Protein AF-A0A8H4V092-F1 (afdb_monomer_lite)

Sequence (328 aa):
MWTAALIWFWVSLMALCISPFLFNPHQFSWNDFFIDYRDYLRWLSRGNSRSHNSSWIAFCRLSRTRITGYKRKVLGVPSEKLSGDVPRARITNIFFSEILGPLVLVAVTLVPYLYINARTGVTQNNPQATNALIRIGIVALAPIGVNAGVAGAMFGMACCMGPLFSMCCKKFGSVLAAIAHGIAVIMLLAIFEVMFFLENWSFPRCVLGMISMAAIQRFVYKLIIALALTREFKHDQSNIAWWTGKWYNMGWHSLSQPGREFLCKITELGYFAGDFVLGHLLLFAMLPSLCVPYIDRFHSVILFWLRPSRQIRPPIYSLKQSKLRRRR

Structure (mmCIF, N/CA/C/O backbone):
data_AF-A0A8H4V092-F1
#
_entry.id   AF-A0A8H4V092-F1
#
loop_
_atom_site.group_PDB
_atom_site.id
_atom_site.type_symbol
_atom_site.label_atom_id
_atom_site.label_alt_id
_atom_site.label_comp_id
_atom_site.label_asym_id
_atom_site.label_entity_id
_atom_site.label_seq_id
_atom_site.pdbx_PDB_ins_code
_atom_site.Cartn_x
_atom_site.Cartn_y
_atom_site.Cartn_z
_atom_site.occupancy
_atom_site.B_iso_or_equiv
_atom_site.auth_seq_id
_atom_site.auth_comp_id
_atom_site.auth_asym_id
_atom_site.auth_atom_id
_atom_site.pdbx_PDB_model_num
ATOM 1 N N . MET A 1 1 ? -18.100 -18.868 22.384 1.00 49.84 1 MET A N 1
ATOM 2 C CA . MET A 1 1 ? -18.912 -18.185 21.355 1.00 49.84 1 MET A CA 1
ATOM 3 C C . MET A 1 1 ? -18.499 -18.679 19.968 1.00 49.84 1 MET A C 1
ATOM 5 O O . MET A 1 1 ? -17.672 -18.049 19.329 1.00 49.84 1 MET A O 1
ATOM 9 N N . TRP A 1 2 ? -19.045 -19.808 19.514 1.00 53.25 2 TRP A N 1
ATOM 10 C CA . TRP A 1 2 ? -18.945 -20.260 18.120 1.00 53.25 2 TRP A CA 1
ATOM 11 C C . TRP A 1 2 ? -20.365 -20.562 17.656 1.00 53.25 2 TRP A C 1
ATOM 13 O O . TRP A 1 2 ? -20.895 -21.636 17.915 1.00 53.25 2 TRP A O 1
ATOM 23 N N . THR A 1 3 ? -21.032 -19.570 17.074 1.00 78.88 3 THR A N 1
ATOM 24 C CA . THR A 1 3 ? -22.318 -19.792 16.408 1.00 78.88 3 THR A CA 1
ATOM 25 C C . THR A 1 3 ? -22.049 -20.331 15.005 1.00 78.88 3 THR A C 1
ATOM 27 O O . THR A 1 3 ? -21.032 -19.994 14.396 1.00 78.88 3 THR A O 1
ATOM 30 N N . ALA A 1 4 ? -22.954 -21.150 14.464 1.00 80.88 4 ALA A N 1
ATOM 31 C CA . ALA A 1 4 ? -22.795 -21.725 13.123 1.00 80.88 4 ALA A CA 1
ATOM 32 C C . ALA A 1 4 ? -22.545 -20.653 12.040 1.00 80.88 4 ALA A C 1
ATOM 34 O O . ALA A 1 4 ? -21.759 -20.864 11.119 1.00 80.88 4 ALA A O 1
ATOM 35 N N . ALA A 1 5 ? -23.143 -19.466 12.198 1.00 78.38 5 ALA A N 1
ATOM 36 C CA . ALA A 1 5 ? -22.924 -18.322 11.316 1.00 78.38 5 ALA A CA 1
ATOM 37 C C . ALA A 1 5 ? -21.469 -17.810 11.331 1.00 78.38 5 ALA A C 1
ATOM 39 O O . ALA A 1 5 ? -20.918 -17.492 10.279 1.00 78.38 5 ALA A O 1
ATOM 40 N N . LEU A 1 6 ? -20.820 -17.767 12.501 1.00 75.00 6 LEU A N 1
ATOM 41 C CA . LEU A 1 6 ? -19.418 -17.352 12.608 1.00 75.00 6 LEU A CA 1
ATOM 42 C C . LEU A 1 6 ? -18.478 -18.378 11.969 1.00 75.00 6 LEU A C 1
ATOM 44 O O . LEU A 1 6 ? -17.499 -17.991 11.339 1.00 75.00 6 LEU A O 1
ATOM 48 N N . ILE A 1 7 ? -18.790 -19.674 12.071 1.00 80.75 7 ILE A N 1
ATOM 49 C CA . ILE A 1 7 ? -18.013 -20.731 11.405 1.00 80.75 7 ILE A CA 1
ATOM 50 C C . ILE A 1 7 ? -18.063 -20.540 9.883 1.00 80.75 7 ILE A C 1
ATOM 52 O O . ILE A 1 7 ? -17.018 -20.500 9.235 1.00 80.75 7 ILE A O 1
ATOM 56 N N . TRP A 1 8 ? -19.259 -20.338 9.319 1.00 80.44 8 TRP A N 1
ATOM 57 C CA . TRP A 1 8 ? -19.427 -20.086 7.883 1.00 80.44 8 TRP A CA 1
ATOM 58 C C . TRP A 1 8 ? -18.721 -18.819 7.397 1.00 80.44 8 TRP A C 1
ATOM 60 O O . TRP A 1 8 ? -18.152 -18.816 6.302 1.00 80.44 8 TRP A O 1
ATOM 70 N N . PHE A 1 9 ? -18.710 -17.762 8.213 1.00 80.25 9 PHE A N 1
ATOM 71 C CA . PHE A 1 9 ? -17.948 -16.548 7.927 1.00 80.25 9 PHE A CA 1
ATOM 72 C C . PHE A 1 9 ? -16.449 -16.843 7.777 1.00 80.25 9 PHE A C 1
ATOM 74 O O . PHE A 1 9 ? -15.850 -16.464 6.771 1.00 80.25 9 PHE A O 1
ATOM 81 N N . TRP A 1 10 ? -15.854 -17.575 8.724 1.00 82.31 10 TRP A N 1
ATOM 82 C CA . TRP A 1 10 ? -14.429 -17.917 8.679 1.00 82.31 10 TRP A CA 1
ATOM 83 C C . TRP A 1 10 ? -14.073 -18.839 7.514 1.00 82.31 10 TRP A C 1
ATOM 85 O O . TRP A 1 10 ? -13.060 -18.612 6.855 1.00 82.31 10 TRP A O 1
ATOM 95 N N . VAL A 1 11 ? -14.916 -19.833 7.214 1.00 84.88 11 VAL A N 1
ATOM 96 C CA . VAL A 1 11 ? -14.724 -20.718 6.052 1.00 84.88 11 VAL A CA 1
ATOM 97 C C . VAL A 1 11 ? -14.735 -19.914 4.752 1.00 84.88 11 VAL A C 1
ATOM 99 O O . VAL A 1 11 ? -13.834 -20.061 3.929 1.00 84.88 11 VAL A O 1
ATOM 102 N N . SER A 1 12 ? -15.712 -19.020 4.586 1.00 84.56 12 SER A N 1
ATOM 103 C CA . SER A 1 12 ? -15.837 -18.192 3.379 1.00 84.56 12 SER A CA 1
ATOM 104 C C . SER A 1 12 ? -14.663 -17.223 3.231 1.00 84.56 12 SER A C 1
ATOM 106 O O . SER A 1 12 ? -14.100 -17.084 2.146 1.00 84.56 12 SER A O 1
ATOM 108 N N . LEU A 1 13 ? -14.250 -16.584 4.330 1.00 85.25 13 LEU A N 1
ATOM 109 C CA . LEU A 1 13 ? -13.104 -15.677 4.350 1.00 85.25 13 LEU A CA 1
ATOM 110 C C . LEU A 1 13 ? -11.808 -16.407 3.982 1.00 85.25 13 LEU A C 1
ATOM 112 O O . LEU A 1 13 ? -11.061 -15.942 3.123 1.00 85.25 13 LEU A O 1
ATOM 116 N N . MET A 1 14 ? -11.574 -17.582 4.569 1.00 83.81 14 MET A N 1
ATOM 117 C CA . MET A 1 14 ? -10.394 -18.389 4.272 1.00 83.81 14 MET A CA 1
ATOM 118 C C . MET A 1 14 ? -10.387 -18.871 2.816 1.00 83.81 14 MET A C 1
ATOM 120 O O . MET A 1 14 ? -9.351 -18.812 2.154 1.00 83.81 14 MET A O 1
ATOM 124 N N . ALA A 1 15 ? -11.544 -19.271 2.278 1.00 85.88 15 ALA A N 1
ATOM 125 C CA . ALA A 1 15 ? -11.676 -19.663 0.877 1.00 85.88 15 ALA A CA 1
ATOM 126 C C . ALA A 1 15 ? -11.307 -18.516 -0.078 1.00 85.88 15 ALA A C 1
ATOM 128 O O . ALA A 1 15 ? -10.559 -18.726 -1.034 1.00 85.88 15 ALA A O 1
ATOM 129 N N . LEU A 1 16 ? -11.760 -17.289 0.205 1.00 85.62 16 LEU A N 1
ATOM 130 C CA . LEU A 1 16 ? -11.407 -16.113 -0.593 1.00 85.62 16 LEU A CA 1
ATOM 131 C C . LEU A 1 16 ? -9.906 -15.806 -0.526 1.00 85.62 16 LEU A C 1
ATOM 133 O O . LEU A 1 16 ? -9.304 -15.544 -1.567 1.00 85.62 16 LEU A O 1
ATOM 137 N N . CYS A 1 17 ? -9.291 -15.899 0.657 1.00 84.88 17 CYS A N 1
ATOM 138 C CA . CYS A 1 17 ? -7.855 -15.668 0.839 1.00 84.88 17 CYS A CA 1
ATOM 139 C C . CYS A 1 17 ? -6.980 -16.723 0.147 1.00 84.88 17 CYS A C 1
ATOM 141 O O . CYS A 1 17 ? -5.935 -16.373 -0.397 1.00 84.88 17 CYS A O 1
ATOM 143 N N . ILE A 1 18 ? -7.394 -17.993 0.150 1.00 84.69 18 ILE A N 1
ATOM 144 C CA . ILE A 1 18 ? -6.628 -19.107 -0.432 1.00 84.69 18 ILE A CA 1
ATOM 145 C C . ILE A 1 18 ? -6.868 -19.235 -1.943 1.00 84.69 18 ILE A C 1
ATOM 147 O O . ILE A 1 18 ? -5.991 -19.715 -2.656 1.00 84.69 18 ILE A O 1
ATOM 151 N N . SER A 1 19 ? -8.012 -18.785 -2.467 1.00 86.06 19 SER A N 1
ATOM 152 C CA . SER A 1 19 ? -8.375 -18.988 -3.879 1.00 86.06 19 SER A CA 1
ATOM 153 C C . SER A 1 19 ? -7.302 -18.569 -4.903 1.00 86.06 19 SER A C 1
ATOM 155 O O . SER A 1 19 ? -7.025 -19.378 -5.790 1.00 86.06 19 SER A O 1
ATOM 157 N N . PRO A 1 20 ? -6.604 -17.415 -4.794 1.00 81.69 20 PRO A N 1
ATOM 158 C CA . PRO A 1 20 ? -5.591 -17.033 -5.785 1.00 81.69 20 PRO A CA 1
ATOM 159 C C . PRO A 1 20 ? -4.389 -17.989 -5.803 1.00 81.69 20 PRO A C 1
ATOM 161 O O . PRO A 1 20 ? -3.700 -18.112 -6.811 1.00 81.69 20 PRO A O 1
ATOM 164 N N . PHE A 1 21 ? -4.156 -18.671 -4.683 1.00 83.25 21 PHE A N 1
ATOM 165 C CA . PHE A 1 21 ? -3.049 -19.587 -4.441 1.00 83.25 21 PHE A CA 1
ATOM 166 C C . PHE A 1 21 ? -3.410 -21.027 -4.804 1.00 83.25 21 PHE A C 1
ATOM 168 O O . PHE A 1 21 ? -2.598 -21.739 -5.386 1.00 83.25 21 PHE A O 1
ATOM 175 N N . LEU A 1 22 ? -4.654 -21.434 -4.539 1.00 84.50 22 LEU A N 1
ATOM 176 C CA . LEU A 1 22 ? -5.172 -22.752 -4.899 1.00 84.50 22 LEU A CA 1
ATOM 177 C C . LEU A 1 22 ? -5.164 -22.990 -6.409 1.00 84.50 22 LEU A C 1
ATOM 179 O O . LEU A 1 22 ? -4.998 -24.120 -6.844 1.00 84.50 22 LEU A O 1
ATOM 183 N N . PHE A 1 23 ? -5.313 -21.952 -7.227 1.00 83.69 23 PHE A N 1
ATOM 184 C CA . PHE A 1 23 ? -5.266 -22.111 -8.681 1.00 83.69 23 PHE A CA 1
ATOM 185 C C . PHE A 1 23 ? -3.856 -21.967 -9.277 1.00 83.69 23 PHE A C 1
ATOM 187 O O . PHE A 1 23 ? -3.692 -22.143 -10.483 1.00 83.69 23 PHE A O 1
ATOM 194 N N . ASN A 1 24 ? -2.830 -21.698 -8.459 1.00 83.19 24 ASN A N 1
ATOM 195 C CA . ASN A 1 24 ? -1.436 -21.723 -8.898 1.00 83.19 24 ASN A CA 1
ATOM 196 C C . ASN A 1 24 ? -0.847 -23.135 -8.689 1.00 83.19 24 ASN A C 1
ATOM 198 O O . ASN A 1 24 ? -0.591 -23.505 -7.544 1.00 83.19 24 ASN A O 1
ATOM 202 N N . PRO A 1 25 ? -0.563 -23.910 -9.754 1.00 74.81 25 PRO A N 1
ATOM 203 C CA . PRO A 1 25 ? -0.116 -25.305 -9.650 1.00 74.81 25 PRO A CA 1
ATOM 204 C C . PRO A 1 25 ? 1.205 -25.505 -8.896 1.00 74.81 25 PRO A C 1
ATOM 206 O O . PRO A 1 25 ? 1.503 -26.618 -8.475 1.00 74.81 25 PRO A O 1
ATOM 209 N N . HIS A 1 26 ? 2.008 -24.454 -8.733 1.00 74.31 26 HIS A N 1
ATOM 210 C CA . HIS A 1 26 ? 3.305 -24.525 -8.060 1.00 74.31 26 HIS A CA 1
ATOM 211 C C . HIS A 1 26 ? 3.240 -24.142 -6.576 1.00 74.31 26 HIS A C 1
ATOM 213 O O . HIS A 1 26 ? 4.188 -24.381 -5.833 1.00 74.31 26 HIS A O 1
ATOM 219 N N . GLN A 1 27 ? 2.116 -23.591 -6.117 1.00 82.56 27 GLN A N 1
ATOM 220 C CA . GLN A 1 27 ? 2.031 -22.918 -4.823 1.00 82.56 27 GLN A CA 1
ATOM 221 C C . GLN A 1 27 ? 2.165 -23.852 -3.612 1.00 82.56 27 GLN A C 1
ATOM 223 O O . GLN A 1 27 ? 2.626 -23.419 -2.561 1.00 82.56 27 GLN A O 1
ATOM 228 N N . PHE A 1 28 ? 1.785 -25.126 -3.751 1.00 85.06 28 PHE A N 1
ATOM 229 C CA . PHE A 1 28 ? 1.883 -26.139 -2.690 1.00 85.06 28 PHE A CA 1
ATOM 230 C C . PHE A 1 28 ? 3.060 -27.111 -2.889 1.00 85.06 28 PHE A C 1
ATOM 232 O O . PHE A 1 28 ? 3.156 -28.127 -2.204 1.00 85.06 28 PHE A O 1
ATOM 239 N N . SER A 1 29 ? 3.983 -26.806 -3.808 1.00 86.88 29 SER A N 1
ATOM 240 C CA . SER A 1 29 ? 5.275 -27.493 -3.927 1.00 86.88 29 SER A CA 1
ATOM 241 C C . SER A 1 29 ? 6.283 -26.829 -2.991 1.00 86.88 29 SER A C 1
ATOM 243 O O . SER A 1 29 ? 6.490 -25.621 -3.070 1.00 86.88 29 SER A O 1
ATOM 245 N N . TRP A 1 30 ? 6.937 -27.601 -2.113 1.00 85.81 30 TRP A N 1
ATOM 246 C CA . TRP A 1 30 ? 7.845 -27.058 -1.087 1.00 85.81 30 TRP A CA 1
ATOM 247 C C . TRP A 1 30 ? 8.913 -26.127 -1.672 1.00 85.81 30 TRP A C 1
ATOM 249 O O . TRP A 1 30 ? 9.071 -24.988 -1.241 1.00 85.81 30 TRP A O 1
ATOM 259 N N . ASN A 1 31 ? 9.639 -26.596 -2.688 1.00 86.44 31 ASN A N 1
ATOM 260 C CA . ASN A 1 31 ? 10.722 -25.820 -3.287 1.00 86.44 31 ASN A CA 1
ATOM 261 C C . ASN A 1 31 ? 10.200 -24.617 -4.077 1.00 86.44 31 ASN A C 1
ATOM 263 O O . ASN A 1 31 ? 10.799 -23.543 -4.011 1.00 86.44 31 ASN A O 1
ATOM 267 N N . ASP A 1 32 ? 9.104 -24.790 -4.818 1.00 86.12 32 ASP A N 1
ATOM 268 C CA . ASP A 1 32 ? 8.563 -23.723 -5.658 1.00 86.12 32 ASP A CA 1
ATOM 269 C C . ASP A 1 32 ? 7.918 -22.622 -4.807 1.00 86.12 32 ASP A C 1
ATOM 271 O O . ASP A 1 32 ? 8.141 -21.449 -5.088 1.00 86.12 32 ASP A O 1
ATOM 275 N N . PHE A 1 33 ? 7.277 -22.967 -3.685 1.00 89.75 33 PHE A N 1
ATOM 276 C CA . PHE A 1 33 ? 6.748 -22.006 -2.713 1.00 89.75 33 PHE A CA 1
ATOM 277 C C . PHE A 1 33 ? 7.823 -21.023 -2.219 1.00 89.75 33 PHE A C 1
ATOM 279 O O . PHE A 1 33 ? 7.625 -19.807 -2.245 1.00 89.75 33 PHE A O 1
ATOM 286 N N . PHE A 1 34 ? 8.998 -21.518 -1.806 1.00 90.19 34 PHE A N 1
ATOM 287 C CA . PHE A 1 34 ? 10.087 -20.640 -1.3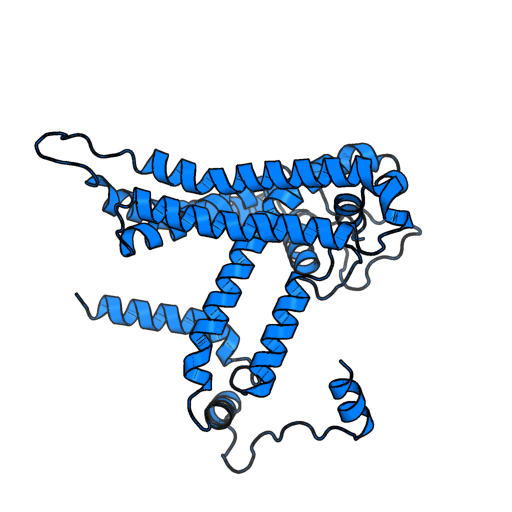53 1.00 90.19 34 PHE A CA 1
ATOM 288 C C . PHE A 1 34 ? 10.732 -19.849 -2.498 1.00 90.19 34 PHE A C 1
ATOM 290 O O . PHE A 1 34 ? 11.216 -18.732 -2.283 1.00 90.19 34 PHE A O 1
ATOM 297 N N . ILE A 1 35 ? 10.744 -20.397 -3.717 1.00 88.81 35 ILE A N 1
ATOM 298 C CA . ILE A 1 35 ? 11.195 -19.666 -4.907 1.00 88.81 35 ILE A CA 1
ATOM 299 C C . ILE A 1 35 ? 10.245 -18.502 -5.200 1.00 88.81 35 ILE A C 1
ATOM 301 O O . ILE A 1 35 ? 10.725 -17.379 -5.381 1.00 88.81 35 ILE A O 1
ATOM 305 N N . ASP A 1 36 ? 8.937 -18.750 -5.174 1.00 89.19 36 ASP A N 1
ATOM 306 C CA . ASP A 1 36 ? 7.892 -17.754 -5.398 1.00 89.19 36 ASP A CA 1
ATOM 307 C C . ASP A 1 36 ? 7.919 -16.678 -4.311 1.00 89.19 36 ASP A C 1
ATOM 309 O O . ASP A 1 36 ? 7.889 -15.487 -4.624 1.00 89.19 36 ASP A O 1
ATOM 313 N N . TYR A 1 37 ? 8.098 -17.055 -3.041 1.00 91.50 37 TYR A N 1
ATOM 314 C CA . TYR A 1 37 ? 8.253 -16.087 -1.954 1.00 91.50 37 TYR A CA 1
ATOM 315 C C . TYR A 1 37 ? 9.495 -15.198 -2.168 1.00 91.50 37 TYR A C 1
ATOM 317 O O . TYR A 1 37 ? 9.427 -13.964 -2.125 1.00 91.50 37 TYR A O 1
ATOM 325 N N . ARG A 1 38 ? 10.648 -15.787 -2.495 1.00 92.00 38 ARG A N 1
ATOM 326 C CA . ARG A 1 38 ? 11.854 -15.009 -2.817 1.00 92.00 38 ARG A CA 1
ATOM 327 C C . ARG A 1 38 ? 11.620 -14.059 -3.996 1.00 92.00 38 ARG A C 1
ATOM 329 O O . ARG A 1 38 ? 12.110 -12.926 -3.984 1.00 92.00 38 ARG A O 1
ATOM 336 N N . ASP A 1 39 ? 10.916 -14.510 -5.028 1.00 91.31 39 ASP A N 1
ATOM 337 C CA . ASP A 1 39 ? 10.640 -13.697 -6.208 1.00 91.31 39 ASP A CA 1
ATOM 338 C C . ASP A 1 39 ? 9.586 -12.608 -5.936 1.00 91.31 39 ASP A C 1
ATOM 340 O O . ASP A 1 39 ? 9.735 -11.505 -6.466 1.00 91.31 39 ASP A O 1
ATOM 344 N N . TYR A 1 40 ? 8.644 -12.825 -5.012 1.00 92.44 40 TYR A N 1
ATOM 345 C CA . TYR A 1 40 ? 7.759 -11.796 -4.454 1.00 92.44 40 TYR A CA 1
ATOM 346 C C . TYR A 1 40 ? 8.547 -10.693 -3.723 1.00 92.44 40 TYR A C 1
ATOM 348 O O . TYR A 1 40 ? 8.387 -9.511 -4.034 1.00 92.44 40 TYR A O 1
ATOM 356 N N . LEU A 1 41 ? 9.490 -11.047 -2.840 1.00 93.62 41 LEU A N 1
ATOM 357 C CA . LEU A 1 41 ? 10.350 -10.061 -2.159 1.00 93.62 41 LEU A CA 1
ATOM 358 C C . LEU A 1 41 ? 11.218 -9.263 -3.148 1.00 93.62 41 LEU A C 1
ATOM 360 O O . LEU A 1 41 ? 11.425 -8.052 -3.008 1.00 93.62 41 LEU A O 1
ATOM 364 N N . ARG A 1 42 ? 11.716 -9.926 -4.196 1.00 92.75 42 ARG A N 1
ATOM 365 C CA . ARG A 1 42 ? 12.436 -9.258 -5.292 1.00 92.75 42 ARG A CA 1
ATOM 366 C C . ARG A 1 42 ? 11.516 -8.351 -6.101 1.00 92.75 42 ARG A C 1
ATOM 368 O O . ARG A 1 42 ? 11.953 -7.292 -6.540 1.00 92.75 42 ARG A O 1
ATOM 375 N N . TRP A 1 43 ? 10.272 -8.751 -6.332 1.00 94.81 43 TRP A N 1
ATOM 376 C CA . TRP A 1 43 ? 9.289 -7.946 -7.048 1.00 94.81 43 TRP A CA 1
ATOM 377 C C . TRP A 1 43 ? 8.940 -6.665 -6.280 1.00 94.81 43 TRP A C 1
ATOM 379 O O . TRP A 1 43 ? 8.928 -5.598 -6.895 1.00 94.81 43 TRP A O 1
ATOM 389 N N . LEU A 1 44 ? 8.786 -6.746 -4.953 1.00 94.12 44 LEU A N 1
ATOM 390 C CA . LEU A 1 44 ? 8.576 -5.590 -4.072 1.00 94.12 44 LEU A CA 1
ATOM 391 C C . LEU A 1 44 ? 9.737 -4.584 -4.099 1.00 94.12 44 LEU A C 1
ATOM 393 O O . LEU A 1 44 ? 9.520 -3.379 -4.077 1.00 94.12 44 LEU A O 1
ATOM 397 N N . SER A 1 45 ? 10.979 -5.069 -4.156 1.00 89.00 45 SER A N 1
ATOM 398 C CA . SER A 1 45 ? 12.184 -4.232 -4.023 1.00 89.00 45 SER A CA 1
ATOM 399 C C . SER A 1 45 ? 12.746 -3.683 -5.345 1.00 89.00 45 SER A C 1
ATOM 401 O O . SER A 1 45 ? 13.590 -2.782 -5.341 1.00 89.00 45 SER A O 1
ATOM 403 N N . ARG A 1 46 ? 12.316 -4.213 -6.496 1.00 90.62 46 ARG A N 1
ATOM 404 C CA . ARG A 1 46 ? 12.782 -3.787 -7.830 1.00 90.62 46 ARG A CA 1
ATOM 405 C C . ARG A 1 46 ? 12.078 -2.516 -8.310 1.00 90.62 46 ARG A C 1
ATOM 407 O O . ARG A 1 46 ? 10.998 -2.173 -7.858 1.00 90.62 46 ARG A O 1
ATOM 414 N N . GLY A 1 47 ? 12.676 -1.848 -9.299 1.00 84.50 47 GLY A N 1
ATOM 415 C CA . GLY A 1 47 ? 12.047 -0.734 -10.020 1.00 84.50 47 GLY A CA 1
ATOM 416 C C . GLY A 1 47 ? 12.348 0.665 -9.469 1.00 84.50 47 GLY A C 1
ATOM 417 O O . GLY A 1 47 ? 12.117 1.640 -10.165 1.00 84.50 47 GLY A O 1
ATOM 418 N N . ASN A 1 48 ? 12.928 0.791 -8.270 1.00 86.00 48 ASN A N 1
ATOM 419 C CA . ASN A 1 48 ? 13.141 2.102 -7.636 1.00 86.00 48 ASN A CA 1
ATOM 420 C C . ASN A 1 48 ? 14.311 2.925 -8.212 1.00 86.00 48 ASN A C 1
ATOM 422 O O . ASN A 1 48 ? 14.271 4.148 -8.213 1.00 86.00 48 ASN A O 1
ATOM 426 N N . SER A 1 49 ? 15.379 2.297 -8.714 1.00 79.56 49 SER A N 1
ATOM 427 C CA . SER A 1 49 ? 16.530 3.032 -9.300 1.00 79.56 49 SER A CA 1
ATOM 428 C C . SER A 1 49 ? 16.800 2.723 -10.761 1.00 79.56 49 SER A C 1
ATOM 430 O O . SER A 1 49 ? 17.617 3.381 -11.400 1.00 79.56 49 SER A O 1
ATOM 432 N N . ARG A 1 50 ? 16.150 1.686 -11.281 1.00 83.69 50 ARG A N 1
ATOM 433 C CA . ARG A 1 50 ? 16.184 1.289 -12.683 1.00 83.69 50 ARG A CA 1
ATOM 434 C C . ARG A 1 50 ? 14.813 0.744 -13.021 1.00 83.69 50 ARG A C 1
ATOM 436 O O . ARG A 1 50 ? 14.304 -0.088 -12.270 1.00 83.69 50 ARG A O 1
ATOM 443 N N . SER A 1 51 ? 14.270 1.172 -14.151 1.00 82.75 51 SER A N 1
ATOM 444 C CA . SER A 1 51 ? 12.979 0.703 -14.639 1.00 82.75 51 SER A CA 1
ATOM 445 C C . SER A 1 51 ? 12.998 -0.814 -14.795 1.00 82.75 51 SER A C 1
ATOM 447 O O . SER A 1 51 ? 13.937 -1.385 -15.357 1.00 82.75 51 SER A O 1
ATOM 449 N N . HIS A 1 52 ? 11.967 -1.476 -14.282 1.00 85.62 52 HIS A N 1
ATOM 450 C CA . HIS A 1 52 ? 11.814 -2.919 -14.397 1.00 85.62 52 HIS A CA 1
ATOM 451 C C . HIS A 1 52 ? 10.333 -3.266 -14.525 1.00 85.62 52 HIS A C 1
ATOM 453 O O . HIS A 1 52 ? 9.560 -3.006 -13.607 1.00 85.62 52 HIS A O 1
ATOM 459 N N . ASN A 1 53 ? 9.940 -3.887 -15.639 1.00 82.19 53 ASN A N 1
ATOM 460 C CA . ASN A 1 53 ? 8.526 -4.149 -15.942 1.00 82.19 53 ASN A CA 1
ATOM 461 C C . ASN A 1 53 ? 7.860 -5.072 -14.910 1.00 82.19 53 ASN A C 1
ATOM 463 O O . ASN A 1 53 ? 6.708 -4.874 -14.549 1.00 82.19 53 ASN A O 1
ATOM 467 N N . SER A 1 54 ? 8.597 -6.067 -14.407 1.00 88.25 54 SER A N 1
ATOM 468 C CA . SER A 1 54 ? 8.127 -6.968 -13.350 1.00 88.25 54 SER A CA 1
ATOM 469 C C . SER A 1 54 ? 8.570 -6.445 -11.983 1.00 88.25 54 SER A C 1
ATOM 471 O O . SER A 1 54 ? 9.483 -7.000 -11.364 1.00 88.25 54 SER A O 1
ATOM 473 N N . SER A 1 55 ? 7.998 -5.322 -11.556 1.00 93.25 55 SER A N 1
ATOM 474 C CA . SER A 1 55 ? 8.214 -4.731 -10.231 1.00 93.25 55 SER A CA 1
ATOM 475 C C . SER A 1 55 ? 6.907 -4.223 -9.630 1.00 93.25 55 SER A C 1
ATOM 477 O O . SER A 1 55 ? 5.978 -3.876 -10.364 1.00 93.25 55 SER A O 1
ATOM 479 N N . TRP A 1 56 ? 6.847 -4.163 -8.300 1.00 94.94 56 TRP A N 1
ATOM 480 C CA . TRP A 1 56 ? 5.690 -3.645 -7.570 1.00 94.94 56 TRP A CA 1
ATOM 481 C C . TRP A 1 56 ? 5.404 -2.186 -7.935 1.00 94.94 56 TRP A C 1
ATOM 483 O O . TRP A 1 56 ? 4.270 -1.835 -8.249 1.00 94.94 56 TRP A O 1
ATOM 493 N N . ILE A 1 57 ? 6.444 -1.358 -8.053 1.00 92.94 57 ILE A N 1
ATOM 494 C CA . ILE A 1 57 ? 6.283 0.042 -8.460 1.00 92.94 57 ILE A CA 1
ATOM 495 C C . ILE A 1 57 ? 5.707 0.178 -9.878 1.00 92.94 57 ILE A C 1
ATOM 497 O O . ILE A 1 57 ? 4.832 1.014 -10.112 1.00 92.94 57 ILE A O 1
ATOM 501 N N . ALA A 1 58 ? 6.113 -0.685 -10.819 1.00 90.88 58 ALA A N 1
ATOM 502 C CA . ALA A 1 58 ? 5.530 -0.712 -12.159 1.00 90.88 58 ALA A CA 1
ATOM 503 C C . ALA A 1 58 ? 4.046 -1.118 -12.124 1.00 90.88 58 ALA A C 1
ATOM 505 O O . ALA A 1 58 ? 3.236 -0.538 -12.848 1.00 90.88 58 ALA A O 1
ATOM 506 N N . PHE A 1 59 ? 3.667 -2.055 -11.248 1.00 92.12 59 PHE A N 1
ATOM 507 C CA . PHE A 1 59 ? 2.268 -2.423 -11.019 1.00 92.12 59 PHE A CA 1
ATOM 508 C C . PHE A 1 59 ? 1.445 -1.268 -10.424 1.00 92.12 59 PHE A C 1
ATOM 510 O O . PHE A 1 59 ? 0.346 -0.983 -10.913 1.00 92.12 59 PHE A O 1
ATOM 517 N N . CYS A 1 60 ? 1.973 -0.548 -9.430 1.00 93.06 60 CYS A N 1
ATOM 518 C CA . CYS A 1 60 ? 1.319 0.634 -8.861 1.00 93.06 60 CYS A CA 1
ATOM 519 C C . CYS A 1 60 ? 1.133 1.733 -9.909 1.00 93.06 60 CYS A C 1
ATOM 521 O O . CYS A 1 60 ? 0.042 2.292 -10.047 1.00 93.06 60 CYS A O 1
ATOM 523 N N . ARG A 1 61 ? 2.173 2.000 -10.703 1.00 90.56 61 ARG A N 1
ATOM 524 C CA . ARG A 1 61 ? 2.127 2.964 -11.805 1.00 90.56 61 ARG A CA 1
ATOM 525 C C . ARG A 1 61 ? 1.106 2.565 -12.868 1.00 90.56 61 ARG A C 1
ATOM 527 O O . ARG A 1 61 ? 0.321 3.411 -13.297 1.00 90.56 61 ARG A O 1
ATOM 534 N N . LEU A 1 62 ? 1.058 1.291 -13.261 1.00 89.06 62 LEU A N 1
ATOM 535 C CA . LEU A 1 62 ? 0.052 0.782 -14.197 1.00 89.06 62 LEU A CA 1
ATOM 536 C C . LEU A 1 62 ? -1.366 0.963 -13.638 1.00 89.06 62 LEU A C 1
ATOM 538 O O . LEU A 1 62 ? -2.249 1.454 -14.340 1.00 89.06 62 LEU A O 1
ATOM 542 N N . SER A 1 63 ? -1.569 0.632 -12.362 1.00 90.31 63 SER A N 1
ATOM 543 C CA . SER A 1 63 ? -2.856 0.790 -11.678 1.00 90.31 63 SER A CA 1
ATOM 544 C C . SER A 1 63 ? -3.308 2.250 -11.633 1.00 90.31 63 SER A C 1
ATOM 546 O O . SER A 1 63 ? -4.463 2.537 -11.938 1.00 90.31 63 SER A O 1
ATOM 548 N N . ARG A 1 64 ? -2.402 3.196 -11.349 1.00 91.50 64 ARG A N 1
ATOM 549 C CA . ARG A 1 64 ? -2.704 4.636 -11.419 1.00 91.50 64 ARG A CA 1
ATOM 550 C C . ARG A 1 64 ? -2.986 5.113 -12.837 1.00 91.50 64 ARG A C 1
ATOM 552 O O . ARG A 1 64 ? -3.899 5.907 -13.042 1.00 91.50 64 ARG A O 1
ATOM 559 N N . THR A 1 65 ? -2.231 4.624 -13.817 1.00 89.25 65 THR A N 1
ATOM 560 C CA . THR A 1 65 ? -2.391 5.019 -15.222 1.00 89.25 65 THR A CA 1
ATOM 561 C C . THR A 1 65 ? -3.777 4.650 -15.752 1.00 89.25 65 THR A C 1
ATOM 563 O O . THR A 1 65 ? -4.335 5.401 -16.546 1.00 89.25 65 THR A O 1
ATOM 566 N N . ARG A 1 66 ? -4.392 3.559 -15.275 1.00 88.56 66 ARG A N 1
ATOM 567 C CA . ARG A 1 66 ? -5.789 3.225 -15.621 1.00 88.56 66 ARG A CA 1
ATOM 568 C C . ARG A 1 66 ? -6.780 4.339 -15.258 1.00 88.56 66 ARG A C 1
ATOM 570 O O . ARG A 1 66 ? -7.819 4.455 -15.899 1.00 88.56 66 ARG A O 1
ATOM 577 N N . ILE A 1 67 ? -6.451 5.161 -14.261 1.00 90.19 67 ILE A N 1
ATOM 578 C CA . ILE A 1 67 ? -7.268 6.286 -13.799 1.00 90.19 67 ILE A CA 1
ATOM 579 C C . ILE A 1 67 ? -6.827 7.574 -14.504 1.00 90.19 67 ILE A C 1
ATOM 581 O O . ILE A 1 67 ? -7.635 8.250 -15.143 1.00 90.19 67 ILE A O 1
ATOM 585 N N . THR A 1 68 ? -5.541 7.920 -14.406 1.00 90.38 68 THR A N 1
ATOM 586 C CA . THR A 1 68 ? -5.014 9.225 -14.839 1.00 90.38 68 THR A CA 1
ATOM 587 C C . THR A 1 68 ? -4.701 9.293 -16.334 1.00 90.38 68 THR A C 1
ATOM 589 O O . THR A 1 68 ? -4.767 10.376 -16.913 1.00 90.38 68 THR A O 1
ATOM 592 N N . GLY A 1 69 ? -4.419 8.161 -16.978 1.00 88.94 69 GLY A N 1
ATOM 593 C CA . GLY A 1 69 ? -3.978 8.059 -18.368 1.00 88.94 69 GLY A CA 1
ATOM 594 C C . GLY A 1 69 ? -2.531 8.513 -18.596 1.00 88.94 69 GLY A C 1
ATOM 595 O O . GLY A 1 69 ? -1.886 9.101 -17.722 1.00 88.94 69 GLY A O 1
ATOM 596 N N . TYR A 1 70 ? -2.021 8.277 -19.806 1.00 87.31 70 TYR A N 1
ATOM 597 C CA . TYR A 1 70 ? -0.684 8.721 -20.208 1.00 87.31 70 TYR A CA 1
ATOM 598 C C . TYR A 1 70 ? -0.678 10.148 -20.769 1.00 87.31 70 TYR A C 1
ATOM 600 O O . TYR A 1 70 ? -1.601 10.600 -21.459 1.00 87.31 70 TYR A O 1
ATOM 608 N N . LYS A 1 71 ? 0.416 10.868 -20.507 1.00 82.25 71 LYS A N 1
ATOM 609 C CA . LYS A 1 71 ? 0.768 12.090 -21.241 1.00 82.25 71 LYS A CA 1
ATOM 610 C C . LYS A 1 71 ? 1.001 11.762 -22.719 1.00 82.25 71 LYS A C 1
ATOM 612 O O . LYS A 1 71 ? 1.432 10.660 -23.053 1.00 82.25 71 LYS A O 1
ATOM 617 N N . ARG A 1 72 ? 0.714 12.728 -23.602 1.00 72.25 72 ARG A N 1
ATOM 618 C CA . ARG A 1 72 ? 0.946 12.569 -25.047 1.00 72.25 72 ARG A CA 1
ATOM 619 C C . ARG A 1 72 ? 2.411 12.215 -25.305 1.00 72.25 72 ARG A C 1
ATOM 621 O O . ARG A 1 72 ? 3.308 12.744 -24.651 1.00 72.25 72 ARG A O 1
ATOM 628 N N . LYS A 1 73 ? 2.625 11.303 -26.252 1.00 63.91 73 LYS A N 1
ATOM 629 C CA . LYS A 1 73 ? 3.949 10.809 -26.626 1.00 63.91 73 LYS A CA 1
ATOM 630 C C . LYS A 1 73 ? 4.802 11.958 -27.168 1.00 63.91 73 LYS A C 1
ATOM 632 O O . LYS A 1 73 ? 4.404 12.625 -28.117 1.00 63.91 73 LYS A O 1
ATOM 637 N N . VAL A 1 74 ? 5.977 12.153 -26.578 1.00 60.78 74 VAL A N 1
ATOM 638 C CA . VAL A 1 74 ? 7.018 13.036 -27.116 1.00 60.78 74 VAL A CA 1
ATOM 639 C C . VAL A 1 74 ? 7.875 12.211 -28.080 1.00 60.78 74 VAL A C 1
ATOM 641 O O . VAL A 1 74 ? 8.284 11.095 -27.747 1.00 60.78 74 VAL A O 1
ATOM 644 N N . LEU A 1 75 ? 8.087 12.719 -29.295 1.00 53.19 75 LEU A N 1
ATOM 645 C CA . LEU A 1 75 ? 8.897 12.065 -30.327 1.00 53.19 75 LEU A CA 1
ATOM 646 C C . LEU A 1 75 ? 10.369 11.980 -29.872 1.00 53.19 75 LEU A C 1
ATOM 648 O O . LEU A 1 75 ? 10.879 12.918 -29.270 1.00 53.19 75 LEU A O 1
ATOM 652 N N . GLY A 1 76 ? 11.042 10.854 -30.136 1.00 59.72 76 GLY A N 1
ATOM 653 C CA . GLY A 1 76 ? 12.474 10.663 -29.841 1.00 59.72 76 GLY A CA 1
ATOM 654 C C . GLY A 1 76 ? 12.822 9.924 -28.538 1.00 59.72 76 GLY A C 1
ATOM 655 O O . GLY A 1 76 ? 13.976 9.553 -28.353 1.00 59.72 76 GLY A O 1
ATOM 656 N N . VAL A 1 77 ? 11.855 9.633 -27.659 1.00 61.16 77 VAL A N 1
ATOM 657 C CA . VAL A 1 77 ? 12.093 8.846 -26.429 1.00 61.16 77 VAL A CA 1
ATOM 658 C C . VAL A 1 77 ? 11.584 7.411 -26.619 1.00 61.16 77 VAL A C 1
ATOM 660 O O . VAL A 1 77 ? 10.450 7.238 -27.085 1.00 61.16 77 VAL A O 1
ATOM 663 N N . PRO A 1 78 ? 12.361 6.362 -26.268 1.00 59.53 78 PRO A N 1
ATOM 664 C CA . PRO A 1 78 ? 11.889 4.986 -26.366 1.00 59.53 78 PRO A CA 1
ATOM 665 C C . PRO A 1 78 ? 10.629 4.807 -25.510 1.00 59.53 78 PRO A C 1
ATOM 667 O O . PRO A 1 78 ? 10.647 4.950 -24.290 1.00 59.53 78 PRO A O 1
ATOM 670 N N . SER A 1 79 ? 9.510 4.515 -26.173 1.00 55.97 79 SER A N 1
ATOM 671 C CA . SER A 1 79 ? 8.266 4.137 -25.507 1.00 55.97 79 SER A CA 1
ATOM 672 C C . SER A 1 79 ? 8.451 2.760 -24.881 1.00 55.97 79 SER A C 1
ATOM 674 O O . SER A 1 79 ? 8.885 1.833 -25.567 1.00 55.97 79 SER A O 1
ATOM 676 N N . GLU A 1 80 ? 8.060 2.591 -23.617 1.00 60.69 80 GLU A N 1
ATOM 677 C CA . GLU A 1 80 ? 7.920 1.252 -23.044 1.00 60.69 80 GLU A CA 1
ATOM 678 C C . GLU A 1 80 ? 6.954 0.442 -23.932 1.00 60.69 80 GLU A C 1
ATOM 680 O O . GLU A 1 80 ? 5.870 0.915 -24.290 1.00 60.69 80 GLU A O 1
ATOM 685 N N . LYS A 1 81 ? 7.394 -0.749 -24.360 1.00 55.03 81 LYS A N 1
ATOM 686 C CA . LYS A 1 81 ? 6.705 -1.598 -25.353 1.00 55.03 81 LYS A CA 1
ATOM 687 C C . LYS A 1 81 ? 5.442 -2.281 -24.809 1.00 55.03 81 LYS A C 1
ATOM 689 O O . LYS A 1 81 ? 4.733 -2.919 -25.575 1.00 55.03 81 LYS A O 1
ATOM 694 N N . LEU A 1 82 ? 5.179 -2.182 -23.504 1.00 52.69 82 LEU A N 1
ATOM 695 C CA . LEU A 1 82 ? 4.197 -3.029 -22.819 1.00 52.69 82 LEU A CA 1
ATOM 696 C C . LEU A 1 82 ? 2.792 -2.424 -22.699 1.00 52.69 82 LEU A C 1
ATOM 698 O O . LEU A 1 82 ? 1.871 -3.133 -22.313 1.00 52.69 82 LEU A O 1
ATOM 702 N N . SER A 1 83 ? 2.607 -1.140 -23.016 1.00 57.25 83 SER A N 1
ATOM 703 C CA . SER A 1 83 ? 1.300 -0.491 -22.900 1.00 57.25 83 SER A CA 1
ATOM 704 C C . SER A 1 83 ? 0.997 0.388 -24.108 1.00 57.25 83 SER A C 1
ATOM 706 O O . SER A 1 83 ? 1.762 1.298 -24.448 1.00 57.25 83 SER A O 1
ATOM 708 N N . GLY A 1 84 ? -0.165 0.147 -24.721 1.00 63.47 84 GLY A N 1
ATOM 709 C CA . GLY A 1 84 ? -0.806 1.102 -25.623 1.00 63.47 84 GLY A CA 1
ATOM 710 C C . GLY A 1 84 ? -1.074 2.433 -24.916 1.00 63.47 84 GLY A C 1
ATOM 711 O O . GLY A 1 84 ? -0.960 2.536 -23.690 1.00 63.47 84 GLY A O 1
ATOM 712 N N . ASP A 1 85 ? -1.380 3.473 -25.684 1.00 70.75 85 ASP A N 1
ATOM 713 C CA . ASP A 1 85 ? -1.737 4.765 -25.106 1.00 70.75 85 ASP A CA 1
ATOM 714 C C . ASP A 1 85 ? -3.112 4.654 -24.429 1.00 70.75 85 ASP A C 1
ATOM 716 O O . ASP A 1 85 ? -4.098 4.255 -25.043 1.00 70.75 85 ASP A O 1
ATOM 720 N N . VAL A 1 86 ? -3.162 4.975 -23.135 1.00 81.56 86 VAL A N 1
ATOM 721 C CA . VAL A 1 86 ? -4.355 4.868 -22.290 1.00 81.56 86 VAL A CA 1
ATOM 722 C C . VAL A 1 86 ? -4.870 6.282 -22.018 1.00 81.56 86 VAL A C 1
ATOM 724 O O . VAL A 1 86 ? -4.141 7.079 -21.412 1.00 81.56 86 VAL A O 1
ATOM 727 N N . PRO A 1 87 ? -6.086 6.640 -22.469 1.00 85.88 87 PRO A N 1
ATOM 728 C CA . PRO A 1 87 ? -6.686 7.927 -22.140 1.00 85.88 87 PRO A CA 1
ATOM 729 C C . PRO A 1 87 ? -7.072 7.987 -20.655 1.00 85.88 87 PRO A C 1
ATOM 731 O O . PRO A 1 87 ? -7.233 6.962 -19.997 1.00 85.88 87 PRO A O 1
ATOM 734 N N . ARG A 1 88 ? -7.248 9.202 -20.121 1.00 87.50 88 ARG A N 1
ATOM 735 C CA . ARG A 1 88 ? -7.783 9.387 -18.762 1.00 87.50 88 ARG A CA 1
ATOM 736 C C . ARG A 1 88 ? -9.189 8.786 -18.679 1.00 87.50 88 ARG A C 1
ATOM 738 O O . ARG A 1 88 ? -9.975 8.944 -19.615 1.00 87.50 88 ARG A O 1
ATOM 745 N N . ALA A 1 89 ? -9.506 8.140 -17.560 1.00 88.75 89 ALA A N 1
ATOM 746 C CA . ALA A 1 89 ? -10.834 7.586 -17.330 1.00 88.75 89 ALA A CA 1
ATOM 747 C C . ALA A 1 89 ? -11.918 8.682 -17.348 1.00 88.75 89 ALA A C 1
ATOM 749 O O . ALA A 1 89 ? -11.673 9.835 -16.982 1.00 88.75 89 ALA A O 1
ATOM 750 N N . ARG A 1 90 ? -13.135 8.317 -17.773 1.00 91.31 90 ARG A N 1
ATOM 751 C CA . ARG A 1 90 ? -14.298 9.218 -17.744 1.00 91.31 90 ARG A CA 1
ATOM 752 C C . ARG A 1 90 ? -14.614 9.622 -16.302 1.00 91.31 90 ARG A C 1
ATOM 754 O O . ARG A 1 90 ? -14.517 8.791 -15.403 1.00 91.31 90 ARG A O 1
ATOM 761 N N . ILE A 1 91 ? -15.052 10.866 -16.103 1.00 89.62 91 ILE A N 1
ATOM 762 C CA . ILE A 1 91 ? -15.350 11.426 -14.771 1.00 89.62 91 ILE A CA 1
ATOM 763 C C . ILE A 1 91 ? -16.379 10.573 -14.022 1.00 89.62 91 ILE A C 1
ATOM 765 O O . ILE A 1 91 ? -16.187 10.297 -12.844 1.00 89.62 91 ILE A O 1
ATOM 769 N N . THR A 1 92 ? -17.419 10.087 -14.707 1.00 91.12 92 THR A N 1
ATOM 770 C CA . THR A 1 92 ? -18.421 9.190 -14.111 1.00 91.12 92 THR A CA 1
ATOM 771 C C . THR A 1 92 ? -17.786 7.910 -13.575 1.00 91.12 92 THR A C 1
ATOM 773 O O . THR A 1 92 ? -18.028 7.536 -12.432 1.00 91.12 92 THR A O 1
ATOM 776 N N . ASN A 1 93 ? -16.907 7.274 -14.354 1.00 90.44 93 ASN A N 1
ATOM 777 C CA . ASN A 1 93 ? -16.207 6.072 -13.914 1.00 90.44 93 ASN A CA 1
ATOM 778 C C . ASN A 1 93 ? -15.294 6.363 -12.716 1.00 90.44 93 ASN A C 1
ATOM 780 O O . ASN A 1 93 ? -15.295 5.599 -11.758 1.00 90.44 93 ASN A O 1
ATOM 784 N N . ILE A 1 94 ? -14.562 7.483 -12.737 1.00 91.25 94 ILE A N 1
ATOM 785 C CA . ILE A 1 94 ? -13.731 7.919 -11.603 1.00 91.25 94 ILE A CA 1
ATOM 786 C C . ILE A 1 94 ? -14.601 8.113 -10.354 1.00 91.25 94 ILE A C 1
ATOM 788 O O . ILE A 1 94 ? -14.270 7.590 -9.299 1.00 91.25 94 ILE A O 1
ATOM 792 N N . PHE A 1 95 ? -15.738 8.800 -10.464 1.00 93.38 95 PHE A N 1
ATOM 793 C CA . PHE A 1 95 ? -16.631 9.034 -9.331 1.00 93.38 95 PHE A CA 1
ATOM 794 C C . PHE A 1 95 ? -17.139 7.722 -8.714 1.00 93.38 95 PHE A C 1
ATOM 796 O O . PHE A 1 95 ? -16.994 7.512 -7.512 1.00 93.38 95 PHE A O 1
ATOM 803 N N . PHE A 1 96 ? -17.673 6.803 -9.522 1.00 92.75 96 PHE A N 1
ATOM 804 C CA . PHE A 1 96 ? -18.212 5.546 -8.997 1.00 92.75 96 PHE A CA 1
ATOM 805 C C . PHE A 1 96 ? -17.123 4.605 -8.457 1.00 92.75 96 PHE A C 1
ATOM 807 O O . PHE A 1 96 ? -17.285 4.042 -7.374 1.00 92.75 96 PHE A O 1
ATOM 814 N N . SER A 1 97 ? -16.006 4.447 -9.177 1.00 88.94 97 SER A N 1
ATOM 815 C CA . SER A 1 97 ? -14.963 3.468 -8.824 1.00 88.94 97 SER A CA 1
ATOM 816 C C . SER A 1 97 ? -13.952 3.964 -7.786 1.00 88.94 97 SER A C 1
ATOM 818 O O . SER A 1 97 ? -13.476 3.169 -6.977 1.00 88.94 97 SER A O 1
ATOM 820 N N . GLU A 1 98 ? -13.636 5.261 -7.777 1.00 92.38 98 GLU A N 1
ATOM 821 C CA . GLU A 1 98 ? -12.575 5.834 -6.938 1.00 92.38 98 GLU A CA 1
ATOM 822 C C . GLU A 1 98 ? -13.113 6.631 -5.745 1.00 92.38 98 GLU A C 1
ATOM 824 O O . GLU A 1 98 ? -12.398 6.783 -4.757 1.00 92.38 98 GLU A O 1
ATOM 829 N N . ILE A 1 99 ? -14.362 7.110 -5.797 1.00 94.25 99 ILE A N 1
ATOM 830 C CA . ILE A 1 99 ? -14.963 7.904 -4.714 1.00 94.25 99 ILE A CA 1
ATOM 831 C C . ILE A 1 99 ? -16.070 7.112 -4.017 1.00 94.25 99 ILE A C 1
ATOM 833 O O . ILE A 1 99 ? -15.924 6.775 -2.843 1.00 94.25 99 ILE A O 1
ATOM 837 N N . LEU A 1 100 ? -17.152 6.773 -4.725 1.00 96.00 100 LEU A N 1
ATOM 838 C CA . LEU A 1 100 ? -18.329 6.159 -4.106 1.00 96.00 100 LEU A CA 1
ATOM 839 C C . LEU A 1 100 ? -18.035 4.760 -3.549 1.00 96.00 100 LEU A C 1
ATOM 841 O O . LEU A 1 100 ? -18.350 4.490 -2.395 1.00 96.00 100 LEU A O 1
ATOM 845 N N . GLY A 1 101 ? -17.413 3.878 -4.338 1.00 94.81 101 GLY A N 1
ATOM 846 C CA . GLY A 1 101 ? -17.098 2.513 -3.901 1.00 94.81 101 GLY A CA 1
ATOM 847 C C . GLY A 1 101 ? -16.255 2.467 -2.616 1.00 94.81 101 GLY A C 1
ATOM 848 O O . GLY A 1 101 ? -16.662 1.828 -1.643 1.00 94.81 101 GLY A O 1
ATOM 849 N N . PRO A 1 102 ? -15.107 3.167 -2.559 1.00 95.56 102 PRO A N 1
ATOM 850 C CA . PRO A 1 102 ? -14.308 3.243 -1.339 1.00 95.56 102 PRO A CA 1
ATOM 851 C C . PRO A 1 102 ? -15.024 3.939 -0.170 1.00 95.56 102 PRO A C 1
ATOM 853 O O . PRO A 1 102 ? -14.836 3.519 0.968 1.00 95.56 102 PRO A O 1
ATOM 856 N N . LEU A 1 103 ? -15.875 4.942 -0.419 1.00 96.56 103 LEU A N 1
ATOM 857 C CA . LEU A 1 103 ? -16.675 5.587 0.630 1.00 96.56 103 LEU A CA 1
ATOM 858 C C . LEU A 1 103 ? -17.686 4.619 1.265 1.00 96.56 103 LEU A C 1
ATOM 860 O O . LEU A 1 103 ? -17.820 4.578 2.487 1.00 96.56 103 LEU A O 1
ATOM 864 N N . VAL A 1 104 ? -18.361 3.802 0.452 1.00 97.00 104 VAL A N 1
ATOM 865 C CA . VAL A 1 104 ? -19.254 2.743 0.949 1.00 97.00 104 VAL A CA 1
ATOM 866 C C . VAL A 1 104 ? -18.470 1.737 1.790 1.00 97.00 104 VAL A C 1
ATOM 868 O O . VAL A 1 104 ? -18.930 1.354 2.863 1.00 97.00 104 VAL A O 1
ATOM 871 N N . LEU A 1 105 ? -17.262 1.356 1.359 1.00 95.12 105 LEU A N 1
ATOM 872 C CA . LEU A 1 105 ? -16.401 0.471 2.144 1.00 95.12 105 LEU A CA 1
ATOM 873 C C . LEU A 1 105 ? -16.054 1.083 3.509 1.00 95.12 105 LEU A C 1
ATOM 875 O O . LEU A 1 105 ? -16.158 0.387 4.515 1.00 95.12 105 LEU A O 1
ATOM 879 N N . VAL A 1 106 ? -15.715 2.378 3.558 1.00 97.19 106 VAL A N 1
ATOM 880 C CA . VAL A 1 106 ? -15.494 3.096 4.825 1.00 97.19 106 VAL A CA 1
ATOM 881 C C . VAL A 1 106 ? -16.725 2.995 5.717 1.00 97.19 106 VAL A C 1
ATOM 883 O O . VAL A 1 106 ? -16.581 2.611 6.874 1.00 97.19 106 VAL A O 1
ATOM 886 N N . ALA A 1 107 ? -17.924 3.268 5.196 1.00 96.44 107 ALA A N 1
ATOM 887 C CA . ALA A 1 107 ? -19.160 3.190 5.974 1.00 96.44 107 ALA A CA 1
ATOM 888 C C . ALA A 1 107 ? -19.402 1.779 6.542 1.00 96.44 107 ALA A C 1
ATOM 890 O O . ALA A 1 107 ? -19.652 1.632 7.739 1.00 96.44 107 ALA A O 1
ATOM 891 N N . VAL A 1 108 ? -19.251 0.741 5.711 1.00 95.88 108 VAL A N 1
ATOM 892 C CA . VAL A 1 108 ? -19.452 -0.665 6.102 1.00 95.88 108 VAL A CA 1
ATOM 893 C C . VAL A 1 108 ? -18.451 -1.117 7.167 1.00 95.88 108 VAL A C 1
ATOM 895 O O . VAL A 1 108 ? -18.808 -1.920 8.022 1.00 95.88 108 VAL A O 1
ATOM 898 N N . THR A 1 109 ? -17.219 -0.602 7.161 1.00 95.06 109 THR A N 1
ATOM 899 C CA . THR A 1 109 ? -16.214 -0.953 8.181 1.00 95.06 109 THR A CA 1
ATOM 900 C C . THR A 1 109 ? -16.304 -0.090 9.441 1.00 95.06 109 THR A C 1
ATOM 902 O O . THR A 1 109 ? -16.183 -0.604 10.552 1.00 95.06 109 THR A O 1
ATOM 905 N N . LEU A 1 110 ? -16.572 1.210 9.287 1.00 95.44 110 LEU A N 1
ATOM 906 C CA . LEU A 1 110 ? -16.540 2.185 10.375 1.00 95.44 110 LEU A CA 1
ATOM 907 C C . LEU A 1 110 ? -17.766 2.069 11.283 1.00 95.44 110 LEU A C 1
ATOM 909 O O . LEU A 1 110 ? -17.624 2.175 12.497 1.00 95.44 110 LEU A O 1
ATOM 913 N N . VAL A 1 111 ? -18.962 1.832 10.733 1.00 94.62 111 VAL A N 1
ATOM 914 C CA . VAL A 1 111 ? -20.191 1.729 11.540 1.00 94.62 111 VAL A CA 1
ATOM 915 C C . VAL A 1 111 ? -20.101 0.591 12.572 1.00 94.62 111 VAL A C 1
ATOM 917 O O . VAL A 1 111 ? -20.326 0.866 13.753 1.00 94.62 111 VAL A O 1
ATOM 920 N N . PRO A 1 112 ? -19.701 -0.649 12.214 1.00 92.25 112 PRO A N 1
ATOM 921 C CA . PRO A 1 112 ? -19.469 -1.707 13.199 1.00 92.25 112 PRO A CA 1
ATOM 922 C C . PRO A 1 112 ? -18.399 -1.355 14.239 1.00 92.25 112 PRO A C 1
ATOM 924 O O . PRO A 1 112 ? -18.566 -1.668 15.419 1.00 92.25 112 PRO A O 1
ATOM 927 N N . TYR A 1 113 ? -17.316 -0.687 13.827 1.00 92.81 113 TYR A N 1
ATOM 928 C CA . TYR A 1 113 ? -16.268 -0.234 14.744 1.00 92.81 113 TYR A CA 1
ATOM 929 C C . TYR A 1 113 ? -16.798 0.775 15.771 1.00 92.81 113 TYR A C 1
ATOM 931 O O . TYR A 1 113 ? -16.518 0.653 16.962 1.00 92.81 113 TYR A O 1
ATOM 939 N N . LEU A 1 114 ? -17.604 1.745 15.338 1.00 91.94 114 LEU A N 1
ATOM 940 C CA . LEU A 1 114 ? -18.225 2.708 16.244 1.00 91.94 114 LEU A CA 1
ATOM 941 C C . LEU A 1 114 ? -19.245 2.034 17.159 1.00 91.94 114 LEU A C 1
ATOM 943 O O . LEU A 1 114 ? -19.283 2.339 18.347 1.00 91.94 114 LEU A O 1
ATOM 947 N N . TYR A 1 115 ? -20.020 1.081 16.639 1.00 90.75 115 TYR A N 1
ATOM 948 C CA . TYR A 1 115 ? -21.002 0.339 17.423 1.00 90.75 115 TYR A CA 1
ATOM 949 C C . TYR A 1 115 ? -20.354 -0.436 18.579 1.00 90.75 115 TYR A C 1
ATOM 951 O O . TYR A 1 115 ? -20.797 -0.317 19.722 1.00 90.75 115 TYR A O 1
ATOM 959 N N . ILE A 1 116 ? -19.273 -1.186 18.320 1.00 88.25 116 ILE A N 1
ATOM 960 C CA . ILE A 1 116 ? -18.597 -1.954 19.378 1.00 88.25 116 ILE A CA 1
ATOM 961 C C . ILE A 1 116 ? -17.899 -1.048 20.400 1.00 88.25 116 ILE A C 1
ATOM 963 O O . ILE A 1 116 ? -17.766 -1.428 21.564 1.00 88.25 116 ILE A O 1
ATOM 967 N N . ASN A 1 117 ? -17.482 0.150 19.974 1.00 86.50 117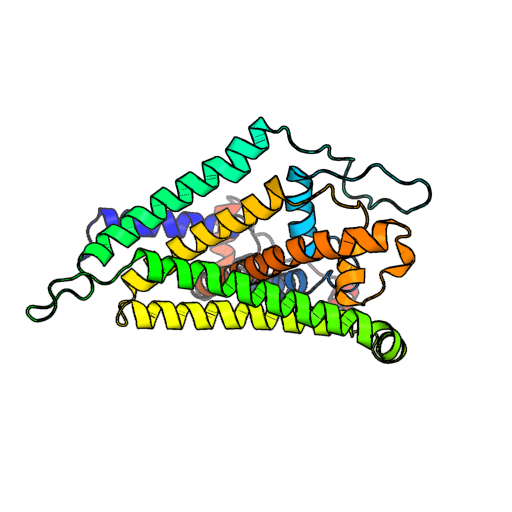 ASN A N 1
ATOM 968 C CA . ASN A 1 117 ? -16.781 1.116 20.813 1.00 86.50 117 ASN A CA 1
ATOM 969 C C . ASN A 1 117 ? -17.670 2.182 21.459 1.00 86.50 117 ASN A C 1
ATOM 971 O O . ASN A 1 117 ? -17.177 2.965 22.268 1.00 86.50 117 ASN A O 1
ATOM 975 N N . ALA A 1 118 ? -18.978 2.177 21.193 1.00 83.06 118 ALA A N 1
ATOM 976 C CA . ALA A 1 118 ? -19.916 3.177 21.704 1.00 83.06 118 ALA A CA 1
ATOM 977 C C . ALA A 1 118 ? -19.984 3.238 23.241 1.00 83.06 118 ALA A C 1
ATOM 979 O O . ALA A 1 118 ? -20.345 4.265 23.805 1.00 83.06 118 ALA A O 1
ATOM 980 N N . ARG A 1 119 ? -19.637 2.140 23.926 1.00 72.94 119 ARG A N 1
ATOM 981 C CA . ARG A 1 119 ? -19.606 2.049 25.397 1.00 72.94 119 ARG A CA 1
ATOM 982 C C . ARG A 1 119 ? -18.192 1.907 25.973 1.00 72.94 119 ARG A C 1
ATOM 984 O O . ARG A 1 119 ? -18.036 1.678 27.170 1.00 72.94 119 ARG A O 1
ATOM 991 N N . THR A 1 120 ? -17.148 2.021 25.151 1.00 71.50 120 THR A N 1
ATOM 992 C CA . THR A 1 120 ? -15.765 1.853 25.616 1.00 71.50 120 THR A CA 1
ATOM 993 C C . THR A 1 120 ? -15.349 3.027 26.509 1.00 71.50 120 THR A C 1
ATOM 995 O O . THR A 1 120 ? -15.425 4.190 26.106 1.00 71.50 120 THR A O 1
ATOM 998 N N . GLY A 1 121 ? -14.877 2.712 27.720 1.00 62.56 121 GLY A N 1
ATOM 999 C CA . GLY A 1 121 ? -14.413 3.693 28.710 1.00 62.56 121 GLY A CA 1
ATOM 1000 C C . GLY A 1 121 ? -15.497 4.242 29.643 1.00 62.56 121 GLY A C 1
ATOM 1001 O O . GLY A 1 121 ? -15.168 5.010 30.541 1.00 62.56 121 GLY A O 1
ATOM 1002 N N . VAL A 1 122 ? -16.758 3.821 29.480 1.00 70.12 122 VAL A N 1
ATOM 1003 C CA . VAL A 1 122 ? -17.842 4.190 30.400 1.00 70.12 122 VAL A CA 1
ATOM 1004 C C . VAL A 1 122 ? -17.670 3.419 31.708 1.00 70.12 122 VAL A C 1
ATOM 1006 O O . VAL A 1 122 ? -17.697 2.188 31.725 1.00 70.12 122 VAL A O 1
ATOM 1009 N N . THR A 1 123 ? -17.497 4.145 32.807 1.00 68.31 123 THR A N 1
ATOM 1010 C CA . THR A 1 123 ? -17.433 3.600 34.172 1.00 68.31 123 THR A CA 1
ATOM 1011 C C . THR A 1 123 ? -18.419 4.348 35.062 1.00 68.31 123 THR A C 1
ATOM 1013 O O . THR A 1 123 ? -18.883 5.425 34.698 1.00 68.31 123 THR A O 1
ATOM 1016 N N . GLN A 1 124 ? -18.739 3.814 36.246 1.00 66.19 124 GLN A N 1
ATOM 1017 C CA . GLN A 1 124 ? -19.626 4.505 37.197 1.00 66.19 124 GLN A CA 1
ATOM 1018 C C . GLN A 1 124 ? -19.126 5.919 37.557 1.00 66.19 124 GLN A C 1
ATOM 1020 O O . GLN A 1 124 ? -19.937 6.808 37.785 1.00 66.19 124 GLN A O 1
ATOM 1025 N N . ASN A 1 125 ? -17.806 6.141 37.519 1.00 68.56 125 ASN A N 1
ATOM 1026 C CA . ASN A 1 125 ? -17.168 7.424 37.829 1.00 68.56 125 ASN A CA 1
ATOM 1027 C C . ASN A 1 125 ? -16.919 8.308 36.592 1.00 68.56 125 ASN A C 1
ATOM 1029 O O . ASN A 1 125 ? -16.553 9.470 36.737 1.00 68.56 125 ASN A O 1
ATOM 1033 N N . ASN A 1 126 ? -17.095 7.776 35.377 1.00 71.44 126 ASN A N 1
ATOM 1034 C CA . ASN A 1 126 ? -17.000 8.536 34.134 1.00 71.44 126 ASN A CA 1
ATOM 1035 C C . ASN A 1 126 ? -18.067 8.042 33.141 1.00 71.44 126 ASN A C 1
ATOM 1037 O O . ASN A 1 126 ? -17.827 7.078 32.405 1.00 71.44 126 ASN A O 1
ATOM 1041 N N . PRO A 1 127 ? -19.253 8.674 33.122 1.00 65.50 127 PRO A N 1
ATOM 1042 C CA . PRO A 1 127 ? -20.359 8.241 32.277 1.00 65.50 127 PRO A CA 1
ATOM 1043 C C . PRO A 1 127 ? -20.147 8.578 30.793 1.00 65.50 127 PRO A C 1
ATOM 1045 O O . PRO A 1 127 ? -20.920 8.120 29.952 1.00 65.50 127 PRO A O 1
ATOM 1048 N N . GLN A 1 128 ? -19.127 9.373 30.445 1.00 68.88 128 GLN A N 1
ATOM 1049 C CA . GLN A 1 128 ? -18.869 9.762 29.062 1.00 68.88 128 GLN A CA 1
ATOM 1050 C C . GLN A 1 128 ? -18.043 8.699 28.332 1.00 68.88 128 GLN A C 1
ATOM 1052 O O . GLN A 1 128 ? -16.954 8.315 28.757 1.00 68.88 128 GLN A O 1
ATOM 1057 N N . ALA A 1 129 ? -18.561 8.235 27.195 1.00 69.56 129 ALA A N 1
ATOM 1058 C CA . ALA A 1 129 ? -17.844 7.315 26.325 1.00 69.56 129 ALA A CA 1
ATOM 1059 C C . ALA A 1 129 ? -16.616 7.991 25.695 1.00 69.56 129 ALA A C 1
ATOM 1061 O O . ALA A 1 129 ? -16.644 9.168 25.329 1.00 69.56 129 ALA A O 1
ATOM 1062 N N . THR A 1 130 ? -15.537 7.226 25.521 1.00 74.25 130 THR A N 1
ATOM 1063 C CA . THR A 1 130 ? -14.341 7.722 24.825 1.00 74.25 130 THR A CA 1
ATOM 1064 C C . THR A 1 130 ? -14.628 7.966 23.340 1.00 74.25 130 THR A C 1
ATOM 1066 O O . THR A 1 130 ? -15.362 7.213 22.699 1.00 74.25 130 THR A O 1
ATOM 1069 N N . ASN A 1 131 ? -14.053 9.029 22.766 1.00 83.62 131 ASN A N 1
ATOM 1070 C CA . ASN A 1 131 ? -14.354 9.431 21.391 1.00 83.62 131 ASN A CA 1
ATOM 1071 C C . ASN A 1 131 ? -13.672 8.506 20.361 1.00 83.62 131 ASN A C 1
ATOM 1073 O O . ASN A 1 131 ? -12.539 8.734 19.925 1.00 83.62 131 ASN A O 1
ATOM 1077 N N . ALA A 1 132 ? -14.383 7.446 19.969 1.00 86.62 132 ALA A N 1
ATOM 1078 C CA . ALA A 1 132 ? -13.903 6.424 19.040 1.00 86.62 132 ALA A CA 1
ATOM 1079 C C . ALA A 1 132 ? -13.591 6.966 17.631 1.00 86.62 132 ALA A C 1
ATOM 1081 O O . ALA A 1 132 ? -12.713 6.419 16.959 1.00 86.62 132 ALA A O 1
ATOM 1082 N N . LEU A 1 133 ? -14.261 8.047 17.200 1.00 90.25 133 LEU A N 1
ATOM 1083 C CA . LEU A 1 133 ? -14.016 8.713 15.913 1.00 90.25 133 LEU A CA 1
ATOM 1084 C C . LEU A 1 133 ? -12.657 9.415 15.881 1.00 90.25 133 LEU A C 1
ATOM 1086 O O . LEU A 1 133 ? -11.915 9.281 14.911 1.00 90.25 133 LEU A O 1
ATOM 1090 N N . ILE A 1 134 ? -12.306 10.130 16.952 1.00 90.25 134 ILE A N 1
ATOM 1091 C CA . ILE A 1 134 ? -10.995 10.783 17.052 1.00 90.25 134 ILE A CA 1
ATOM 1092 C C . ILE A 1 134 ? -9.890 9.724 17.081 1.00 90.25 134 ILE A C 1
ATOM 1094 O O . ILE A 1 134 ? -8.906 9.850 16.356 1.00 90.25 134 ILE A O 1
ATOM 1098 N N . ARG A 1 135 ? -10.084 8.642 17.849 1.00 91.25 135 ARG A N 1
ATOM 1099 C CA . ARG A 1 135 ? -9.141 7.515 17.917 1.00 91.25 135 ARG A CA 1
ATOM 1100 C C . ARG A 1 135 ? -8.829 6.952 16.531 1.00 91.25 135 ARG A C 1
ATOM 1102 O O . ARG A 1 135 ? -7.666 6.904 16.138 1.00 91.25 135 ARG A O 1
ATOM 1109 N N . ILE A 1 136 ? -9.863 6.557 15.786 1.00 94.00 136 ILE A N 1
ATOM 1110 C CA . ILE A 1 136 ? -9.670 5.969 14.457 1.00 94.00 136 ILE A CA 1
ATOM 1111 C C . ILE A 1 136 ? -9.141 6.995 13.452 1.00 94.00 136 ILE A C 1
ATOM 1113 O O . ILE A 1 136 ? -8.331 6.642 12.603 1.00 94.00 136 ILE A O 1
ATOM 1117 N N . GLY A 1 137 ? -9.534 8.267 13.573 1.00 94.44 137 GLY A N 1
ATOM 1118 C CA . GLY A 1 137 ? -9.018 9.353 12.743 1.00 94.44 137 GLY A CA 1
ATOM 1119 C C . GLY A 1 137 ? -7.511 9.547 12.910 1.00 94.44 137 GLY A C 1
ATOM 1120 O O . GLY A 1 137 ? -6.792 9.610 11.914 1.00 94.44 137 GLY A O 1
ATOM 1121 N N . ILE A 1 138 ? -7.016 9.562 14.152 1.00 93.31 138 ILE A N 1
ATOM 1122 C CA . ILE A 1 138 ? -5.578 9.653 14.444 1.00 93.31 138 ILE A CA 1
ATOM 1123 C C . ILE A 1 138 ? -4.847 8.444 13.860 1.00 93.31 138 ILE A C 1
ATOM 1125 O O . ILE A 1 138 ? -3.887 8.612 13.113 1.00 93.31 138 ILE A O 1
ATOM 1129 N N . VAL A 1 139 ? -5.327 7.233 14.145 1.00 95.12 139 VAL A N 1
ATOM 1130 C CA . VAL A 1 139 ? -4.697 5.984 13.688 1.00 95.12 139 VAL A CA 1
ATOM 1131 C C . VAL A 1 139 ? -4.705 5.871 12.157 1.00 95.12 139 VAL A C 1
ATOM 1133 O O . VAL A 1 139 ? -3.722 5.431 11.567 1.00 95.12 139 VAL A O 1
ATOM 1136 N N . ALA A 1 140 ? -5.756 6.338 11.480 1.00 95.75 140 ALA A N 1
ATOM 1137 C CA . ALA A 1 140 ? -5.833 6.322 10.021 1.00 95.75 140 ALA A CA 1
ATOM 1138 C C . ALA A 1 140 ? -4.946 7.379 9.354 1.00 95.75 140 ALA A C 1
ATOM 1140 O O . ALA A 1 140 ? -4.291 7.077 8.354 1.00 95.75 140 ALA A O 1
ATOM 1141 N N . LEU A 1 141 ? -4.903 8.603 9.886 1.00 96.19 141 LEU A N 1
ATOM 1142 C CA . LEU A 1 141 ? -4.202 9.722 9.252 1.00 96.19 141 LEU A CA 1
ATOM 1143 C C . LEU A 1 141 ? -2.720 9.811 9.639 1.00 96.19 141 LEU A C 1
ATOM 1145 O O . LEU A 1 141 ? -1.917 10.263 8.821 1.00 96.19 141 LEU A O 1
ATOM 1149 N N . ALA A 1 142 ? -2.326 9.348 10.830 1.00 95.69 142 ALA A N 1
ATOM 1150 C CA . ALA A 1 142 ? -0.938 9.416 11.288 1.00 95.69 142 ALA A CA 1
ATOM 1151 C C . ALA A 1 142 ? 0.048 8.700 10.341 1.00 95.69 142 ALA A C 1
ATOM 1153 O O . ALA A 1 142 ? 1.032 9.335 9.954 1.00 95.69 142 ALA A O 1
ATOM 1154 N N . PRO A 1 143 ? -0.205 7.464 9.855 1.00 96.00 143 PRO A N 1
ATOM 1155 C CA . PRO A 1 143 ? 0.664 6.826 8.862 1.00 96.00 143 PRO A CA 1
ATOM 1156 C C . PRO A 1 143 ? 0.794 7.623 7.562 1.00 96.00 143 PRO A C 1
ATOM 1158 O O . PRO A 1 143 ? 1.865 7.657 6.963 1.00 96.00 143 PRO A O 1
ATOM 1161 N N . ILE A 1 144 ? -0.279 8.291 7.122 1.00 97.25 144 ILE A N 1
ATOM 1162 C CA . ILE A 1 144 ? -0.257 9.127 5.913 1.00 97.25 144 ILE A CA 1
ATOM 1163 C C . ILE A 1 144 ? 0.674 10.325 6.119 1.00 97.25 144 ILE A C 1
ATOM 1165 O O . ILE A 1 144 ? 1.506 10.608 5.257 1.00 97.25 144 ILE A O 1
ATOM 1169 N N . GLY A 1 145 ? 0.561 10.994 7.270 1.00 97.38 145 GLY A N 1
ATOM 1170 C CA . GLY A 1 145 ? 1.431 12.106 7.645 1.00 97.38 145 GLY A CA 1
ATOM 1171 C C . GLY A 1 145 ? 2.899 11.692 7.743 1.00 97.38 145 GLY A C 1
ATOM 1172 O O . GLY A 1 145 ? 3.764 12.373 7.195 1.00 97.38 145 GLY A O 1
ATOM 1173 N N . VAL A 1 146 ? 3.186 10.540 8.358 1.00 97.50 146 VAL A N 1
ATOM 1174 C CA . VAL A 1 146 ? 4.560 10.022 8.443 1.00 97.50 146 VAL A CA 1
ATOM 1175 C C . VAL A 1 146 ? 5.101 9.662 7.061 1.00 97.50 146 VAL A C 1
ATOM 1177 O O . VAL A 1 146 ? 6.218 10.054 6.735 1.00 97.50 146 VAL A O 1
ATOM 1180 N N . ASN A 1 147 ? 4.307 9.018 6.203 1.00 97.69 147 ASN A N 1
ATOM 1181 C CA . ASN A 1 147 ? 4.706 8.740 4.822 1.00 97.69 147 ASN A CA 1
ATOM 1182 C C . ASN A 1 147 ? 5.011 10.027 4.041 1.00 97.69 147 ASN A C 1
ATOM 1184 O O . ASN A 1 147 ? 5.978 10.059 3.282 1.00 97.69 147 ASN A O 1
ATOM 1188 N N . ALA A 1 148 ? 4.242 11.099 4.250 1.00 97.81 148 ALA A N 1
ATOM 1189 C CA . ALA A 1 148 ? 4.522 12.409 3.663 1.00 97.81 148 ALA A CA 1
ATOM 1190 C C . ALA A 1 148 ? 5.822 13.023 4.194 1.00 97.81 148 ALA A C 1
ATOM 1192 O O . ALA A 1 148 ? 6.650 13.470 3.400 1.00 97.81 148 ALA A O 1
ATOM 1193 N N . GLY A 1 149 ? 6.049 12.986 5.509 1.00 97.81 149 GLY A N 1
ATOM 1194 C CA . GLY A 1 149 ? 7.295 13.457 6.114 1.00 97.81 149 GLY A CA 1
ATOM 1195 C C . GLY A 1 149 ? 8.519 12.691 5.604 1.00 97.81 149 GLY A C 1
ATOM 1196 O O . GLY A 1 149 ? 9.495 13.300 5.170 1.00 97.81 149 GLY A O 1
ATOM 1197 N N . VAL A 1 150 ? 8.444 11.358 5.572 1.00 97.56 150 VAL A N 1
ATOM 1198 C CA . VAL A 1 150 ? 9.518 10.481 5.080 1.00 97.56 150 VAL A CA 1
ATOM 1199 C C . VAL A 1 150 ? 9.775 10.712 3.594 1.00 97.56 150 VAL A C 1
ATOM 1201 O O . VAL A 1 150 ? 10.927 10.882 3.200 1.00 97.56 150 VAL A O 1
ATOM 1204 N N . ALA A 1 151 ? 8.730 10.769 2.764 1.00 96.81 151 ALA A N 1
ATOM 1205 C CA . ALA A 1 151 ? 8.882 11.051 1.340 1.00 96.81 151 ALA A CA 1
ATOM 1206 C C . ALA A 1 151 ? 9.555 12.414 1.111 1.00 96.81 151 ALA A C 1
ATOM 1208 O O . ALA A 1 151 ? 10.482 12.505 0.308 1.00 96.81 151 ALA A O 1
ATOM 1209 N N . GLY A 1 152 ? 9.143 13.450 1.849 1.00 96.62 152 GLY A N 1
ATOM 1210 C CA . GLY A 1 152 ? 9.714 14.794 1.753 1.00 96.62 152 GLY A CA 1
ATOM 1211 C C . GLY A 1 152 ? 11.176 14.845 2.201 1.00 96.62 152 GLY A C 1
ATOM 1212 O O . GLY A 1 152 ? 12.018 15.398 1.496 1.00 96.62 152 GLY A O 1
ATOM 1213 N N . ALA A 1 153 ? 11.502 14.203 3.325 1.00 96.06 153 ALA A N 1
ATOM 1214 C CA . ALA A 1 153 ? 12.867 14.125 3.839 1.00 96.06 153 ALA A CA 1
ATOM 1215 C C . ALA A 1 153 ? 13.801 13.372 2.878 1.00 96.06 153 ALA A C 1
ATOM 1217 O O . ALA A 1 153 ? 14.888 13.857 2.561 1.00 96.06 153 ALA A O 1
ATOM 1218 N N . MET A 1 154 ? 13.366 12.218 2.360 1.00 94.56 154 MET A N 1
ATOM 1219 C CA . MET A 1 154 ? 14.146 11.432 1.398 1.00 94.56 154 MET A CA 1
ATOM 1220 C C . MET A 1 154 ? 14.317 12.166 0.067 1.00 94.56 154 MET A C 1
ATOM 1222 O O . MET A 1 154 ? 15.377 12.073 -0.545 1.00 94.56 154 MET A O 1
ATOM 1226 N N . PHE A 1 155 ? 13.316 12.936 -0.364 1.00 93.94 155 PHE A N 1
ATOM 1227 C CA . PHE A 1 155 ? 13.424 13.795 -1.540 1.00 93.94 155 PHE A CA 1
ATOM 1228 C C . PHE A 1 155 ? 14.437 14.925 -1.346 1.00 93.94 155 PHE A C 1
ATOM 1230 O O . PHE A 1 155 ? 15.298 15.124 -2.200 1.00 93.94 155 PHE A O 1
ATOM 1237 N N . GLY A 1 156 ? 14.381 15.632 -0.211 1.00 92.19 156 GLY A N 1
ATOM 1238 C CA . GLY A 1 156 ? 15.367 16.660 0.131 1.00 92.19 156 GLY A CA 1
ATOM 1239 C C . GLY A 1 156 ? 16.786 16.089 0.154 1.00 92.19 156 GLY A C 1
ATOM 1240 O O . GLY A 1 156 ? 17.694 16.641 -0.467 1.00 92.19 156 GLY A O 1
ATOM 1241 N N . MET A 1 157 ? 16.953 14.915 0.769 1.00 91.19 157 MET A N 1
ATOM 1242 C CA . MET A 1 157 ? 18.215 14.180 0.763 1.00 91.19 157 MET A CA 1
ATOM 1243 C C . MET A 1 157 ? 18.657 13.825 -0.661 1.00 91.19 157 MET A C 1
ATOM 1245 O O . MET A 1 157 ? 19.804 14.070 -1.024 1.00 91.19 157 MET A O 1
ATOM 1249 N N . ALA A 1 158 ? 17.760 13.301 -1.498 1.00 90.62 158 ALA A N 1
ATOM 1250 C CA . ALA A 1 158 ? 18.075 12.947 -2.877 1.00 90.62 158 ALA A CA 1
ATOM 1251 C C . ALA A 1 158 ? 18.513 14.164 -3.707 1.00 90.62 158 ALA A C 1
ATOM 1253 O O . ALA A 1 158 ? 19.481 14.064 -4.457 1.00 90.62 158 ALA A O 1
ATOM 1254 N N . CYS A 1 159 ? 17.861 15.317 -3.553 1.00 88.38 159 CYS A N 1
ATOM 1255 C CA . CYS A 1 159 ? 18.207 16.544 -4.274 1.00 88.38 159 CYS A CA 1
ATOM 1256 C C . CYS A 1 159 ? 19.560 17.129 -3.837 1.00 88.38 159 CYS A C 1
ATOM 1258 O O . CYS A 1 159 ? 20.356 17.510 -4.694 1.00 88.38 159 CYS A O 1
ATOM 1260 N N . CYS A 1 160 ? 19.854 17.155 -2.533 1.00 86.50 160 CYS A N 1
ATOM 1261 C CA . CYS A 1 160 ? 21.101 17.729 -2.012 1.00 86.50 160 CYS A CA 1
ATOM 1262 C C . CYS A 1 160 ? 22.305 16.784 -2.162 1.00 86.50 160 CYS A C 1
ATOM 1264 O O . CYS A 1 160 ? 23.414 17.215 -2.468 1.00 86.50 160 CYS A O 1
ATOM 1266 N N . MET A 1 161 ? 22.101 15.482 -1.948 1.00 81.19 161 MET A N 1
ATOM 1267 C CA . MET A 1 161 ? 23.171 14.477 -1.903 1.00 81.19 161 MET A CA 1
ATOM 1268 C C . MET A 1 161 ? 23.301 13.682 -3.210 1.00 81.19 161 MET A C 1
ATOM 1270 O O . MET A 1 161 ? 24.339 13.068 -3.456 1.00 81.19 161 MET A O 1
ATOM 1274 N N . GLY A 1 162 ? 22.290 13.704 -4.080 1.00 73.31 162 GLY A N 1
ATOM 1275 C CA . GLY A 1 162 ? 22.277 12.983 -5.355 1.00 73.31 162 GLY A CA 1
ATOM 1276 C C . GLY A 1 162 ? 23.458 13.306 -6.279 1.00 73.31 162 GLY A C 1
ATOM 1277 O O . GLY A 1 162 ? 24.101 12.366 -6.756 1.00 73.31 162 GLY A O 1
ATOM 1278 N N . PRO A 1 163 ? 23.809 14.587 -6.515 1.00 71.88 163 PRO A N 1
ATOM 1279 C CA . PRO A 1 163 ? 24.974 14.950 -7.327 1.00 71.88 163 PRO A CA 1
ATOM 1280 C C . PRO A 1 163 ? 26.303 14.455 -6.737 1.00 71.88 163 PRO A C 1
ATOM 1282 O O . PRO A 1 163 ? 27.163 13.983 -7.477 1.00 71.88 163 PRO A O 1
ATOM 1285 N N . LEU A 1 164 ? 26.441 14.496 -5.407 1.00 70.12 164 LEU A N 1
ATOM 1286 C CA . LEU A 1 164 ? 27.665 14.121 -4.693 1.00 70.12 164 LEU A CA 1
ATOM 1287 C C . LEU A 1 164 ? 27.856 12.597 -4.642 1.00 70.12 164 LEU A C 1
ATOM 1289 O O . LEU A 1 164 ? 28.910 12.073 -5.003 1.00 70.12 164 LEU A O 1
ATOM 1293 N N . PHE A 1 165 ? 26.818 11.854 -4.249 1.00 67.38 165 PHE A N 1
ATOM 1294 C CA . PHE A 1 165 ? 26.915 10.409 -4.027 1.00 67.38 165 PHE A CA 1
ATOM 1295 C C . PHE A 1 165 ? 26.598 9.565 -5.258 1.00 67.38 165 PHE A C 1
ATOM 1297 O O . PHE A 1 165 ? 26.978 8.396 -5.285 1.00 67.38 165 PHE A O 1
ATOM 1304 N N . SER A 1 166 ? 25.976 10.109 -6.311 1.00 63.88 166 SER A N 1
ATOM 1305 C CA . SER A 1 166 ? 25.766 9.337 -7.545 1.00 63.88 166 SER A CA 1
ATOM 1306 C C . SER A 1 166 ? 27.078 8.969 -8.253 1.00 63.88 166 SER A C 1
ATOM 1308 O O . SER A 1 166 ? 27.045 8.079 -9.106 1.00 63.88 166 SER A O 1
ATOM 1310 N N . MET A 1 167 ? 28.200 9.622 -7.927 1.00 64.62 167 MET A N 1
ATOM 1311 C CA . MET A 1 167 ? 29.519 9.298 -8.482 1.00 64.62 167 MET A CA 1
ATOM 1312 C C . MET A 1 167 ? 30.182 8.107 -7.770 1.00 64.62 167 MET A C 1
ATOM 1314 O O . MET A 1 167 ? 30.816 7.286 -8.426 1.00 64.62 167 MET A O 1
ATOM 1318 N N . CYS A 1 168 ? 29.978 7.961 -6.456 1.00 67.06 168 CYS A N 1
ATOM 1319 C CA . CYS A 1 168 ? 30.602 6.908 -5.641 1.00 67.06 168 CYS A CA 1
ATOM 1320 C C . CYS A 1 168 ? 29.657 5.715 -5.370 1.00 67.06 168 CYS A C 1
ATOM 1322 O O . CYS A 1 168 ? 30.045 4.550 -5.452 1.00 67.06 168 CYS A O 1
ATOM 1324 N N . CYS A 1 169 ? 28.369 5.979 -5.139 1.00 74.56 169 CYS A N 1
ATOM 1325 C CA . CYS A 1 169 ? 27.392 4.996 -4.679 1.00 74.56 169 CYS A CA 1
ATOM 1326 C C . CYS A 1 169 ? 26.345 4.694 -5.760 1.00 74.56 169 CYS A C 1
ATOM 1328 O O . CYS A 1 169 ? 25.243 5.245 -5.768 1.00 74.56 169 CYS A O 1
ATOM 1330 N N . LYS A 1 170 ? 26.631 3.727 -6.645 1.00 74.00 170 LYS A N 1
ATOM 1331 C CA . LYS A 1 170 ? 25.713 3.309 -7.734 1.00 74.00 170 LYS A CA 1
ATOM 1332 C C . LYS A 1 170 ? 24.329 2.823 -7.259 1.00 74.00 170 LYS A C 1
ATOM 1334 O O . LYS A 1 170 ? 23.418 2.710 -8.076 1.00 74.00 170 LYS A O 1
ATOM 1339 N N . LYS A 1 171 ? 24.173 2.508 -5.966 1.00 82.50 171 LYS A N 1
ATOM 1340 C CA . LYS A 1 171 ? 22.922 2.044 -5.337 1.00 82.50 171 LYS A CA 1
ATOM 1341 C C . LYS A 1 171 ? 22.236 3.098 -4.458 1.00 82.50 171 LYS A C 1
ATOM 1343 O O . LYS A 1 171 ? 21.258 2.754 -3.806 1.00 82.50 171 LYS A O 1
ATOM 1348 N N . PHE A 1 172 ? 22.702 4.350 -4.451 1.00 86.25 172 PHE A N 1
ATOM 1349 C CA . PHE A 1 172 ? 22.188 5.410 -3.572 1.00 86.25 172 PHE A CA 1
ATOM 1350 C C . PHE A 1 172 ? 20.652 5.504 -3.574 1.00 86.25 172 PHE A C 1
ATOM 1352 O O . PHE A 1 172 ? 20.026 5.301 -2.538 1.00 86.25 172 PHE A O 1
ATOM 1359 N N . GLY A 1 173 ? 20.028 5.674 -4.745 1.00 87.75 173 GLY A N 1
ATOM 1360 C CA . GLY A 1 173 ? 18.565 5.771 -4.826 1.00 87.75 173 GLY A CA 1
ATOM 1361 C C . GLY A 1 173 ? 17.828 4.502 -4.379 1.00 87.75 173 GLY A C 1
ATOM 1362 O O . GLY A 1 173 ? 16.720 4.582 -3.861 1.00 87.75 173 GLY A O 1
ATOM 1363 N N . SER A 1 174 ? 18.440 3.321 -4.524 1.00 89.88 174 SER A N 1
ATOM 1364 C CA . SER A 1 174 ? 17.818 2.061 -4.093 1.00 89.88 174 SER A CA 1
ATOM 1365 C C . SER A 1 174 ? 17.822 1.961 -2.575 1.00 89.88 174 SER A C 1
ATOM 1367 O O . SER A 1 174 ? 16.873 1.441 -2.000 1.00 89.88 174 SER A O 1
ATOM 1369 N N . VAL A 1 175 ? 18.880 2.471 -1.938 1.00 91.12 175 VAL A N 1
ATOM 1370 C CA . VAL A 1 175 ? 19.002 2.530 -0.480 1.00 91.12 175 VAL A CA 1
ATOM 1371 C C . VAL A 1 175 ? 17.995 3.523 0.097 1.00 91.12 175 VAL A C 1
ATOM 1373 O O . VAL A 1 175 ? 17.270 3.154 1.013 1.00 91.12 175 VAL A O 1
ATOM 1376 N N . LEU A 1 176 ? 17.874 4.729 -0.474 1.00 92.50 176 LEU A N 1
ATOM 1377 C CA . LEU A 1 176 ? 16.871 5.713 -0.035 1.00 92.50 176 LEU A CA 1
ATOM 1378 C C . LEU A 1 176 ? 15.446 5.152 -0.129 1.00 92.50 176 LEU A C 1
ATOM 1380 O O . LEU A 1 176 ? 14.682 5.247 0.829 1.00 92.50 176 LEU A O 1
ATOM 1384 N N . ALA A 1 177 ? 15.110 4.513 -1.254 1.00 93.94 177 ALA A N 1
ATOM 1385 C CA . ALA A 1 177 ? 13.812 3.866 -1.419 1.00 93.94 177 ALA A CA 1
ATOM 1386 C C . ALA A 1 177 ? 13.590 2.758 -0.380 1.00 93.94 177 ALA A C 1
ATOM 1388 O O . ALA A 1 177 ? 12.533 2.701 0.241 1.00 93.94 177 ALA A O 1
ATOM 1389 N N . ALA A 1 178 ? 14.590 1.899 -0.149 1.00 94.44 178 ALA A N 1
ATOM 1390 C CA . ALA A 1 178 ? 14.496 0.823 0.834 1.00 94.44 178 ALA A CA 1
ATOM 1391 C C . ALA A 1 178 ? 14.290 1.348 2.264 1.00 94.44 178 ALA A C 1
ATOM 1393 O O . ALA A 1 178 ? 13.479 0.787 2.996 1.00 94.44 178 ALA A O 1
ATOM 1394 N N . ILE A 1 179 ? 14.968 2.437 2.645 1.00 95.12 179 ILE A N 1
ATOM 1395 C CA . ILE A 1 179 ? 14.775 3.094 3.946 1.00 95.12 179 ILE A CA 1
ATOM 1396 C C . ILE A 1 179 ? 13.347 3.633 4.056 1.00 95.12 179 ILE A C 1
ATOM 1398 O O . ILE A 1 179 ? 12.668 3.352 5.040 1.00 95.12 179 ILE A O 1
ATOM 1402 N N . ALA A 1 180 ? 12.861 4.352 3.039 1.00 96.94 180 ALA A N 1
ATOM 1403 C CA . ALA A 1 180 ? 11.509 4.908 3.044 1.00 96.94 180 ALA A CA 1
ATOM 1404 C C . ALA A 1 180 ? 10.436 3.813 3.180 1.00 96.94 180 ALA A C 1
ATOM 1406 O O . ALA A 1 180 ? 9.545 3.906 4.024 1.00 96.94 180 ALA A O 1
ATOM 1407 N N . HIS A 1 181 ? 10.561 2.746 2.388 1.00 96.75 181 HIS A N 1
ATOM 1408 C CA . HIS A 1 181 ? 9.688 1.577 2.451 1.00 96.75 181 HIS A CA 1
ATOM 1409 C C . HIS A 1 181 ? 9.764 0.862 3.807 1.00 96.75 181 HIS A C 1
ATOM 1411 O O . HIS A 1 181 ? 8.731 0.486 4.3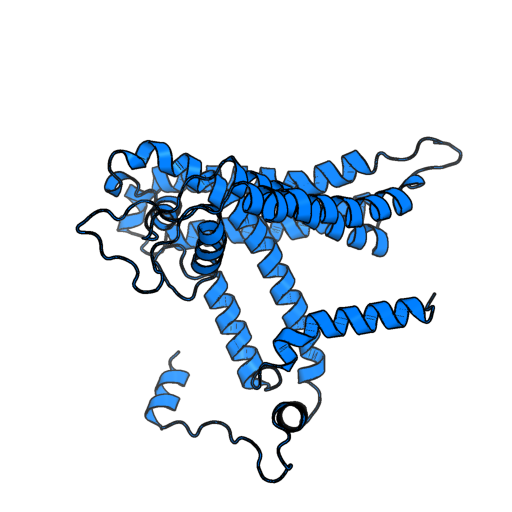57 1.00 96.75 181 HIS A O 1
ATOM 1417 N N . GLY A 1 182 ? 10.967 0.708 4.369 1.00 96.81 182 GLY A N 1
ATOM 1418 C CA . GLY A 1 182 ? 11.172 0.109 5.687 1.00 96.81 182 GLY A CA 1
ATOM 1419 C C . GLY A 1 182 ? 10.497 0.907 6.801 1.00 96.81 182 GLY A C 1
ATOM 1420 O O . GLY A 1 182 ? 9.786 0.324 7.616 1.00 96.81 182 GLY A O 1
ATOM 1421 N N . ILE A 1 183 ? 10.639 2.237 6.794 1.00 97.88 183 ILE A N 1
ATOM 1422 C CA . ILE A 1 183 ? 9.956 3.111 7.757 1.00 97.88 183 ILE A CA 1
ATOM 1423 C C . ILE A 1 183 ? 8.438 2.974 7.615 1.00 97.88 183 ILE A C 1
ATOM 1425 O O . ILE A 1 183 ? 7.758 2.820 8.623 1.00 97.88 183 ILE A O 1
ATOM 1429 N N . ALA A 1 184 ? 7.898 2.959 6.393 1.00 97.38 184 ALA A N 1
ATOM 1430 C CA . ALA A 1 184 ? 6.458 2.803 6.181 1.00 97.38 184 ALA A CA 1
ATOM 1431 C C . ALA A 1 184 ? 5.910 1.491 6.781 1.00 97.38 184 ALA A C 1
ATOM 1433 O O . ALA A 1 184 ? 4.860 1.499 7.424 1.00 97.38 184 ALA A O 1
ATOM 1434 N N . VAL A 1 185 ? 6.639 0.376 6.634 1.00 97.50 185 VAL A N 1
ATOM 1435 C CA . VAL A 1 185 ? 6.274 -0.917 7.245 1.00 97.50 185 VAL A CA 1
ATOM 1436 C C . VAL A 1 185 ? 6.357 -0.854 8.772 1.00 97.50 185 VAL A C 1
ATOM 1438 O O . VAL A 1 185 ? 5.407 -1.246 9.446 1.00 97.50 185 VAL A O 1
ATOM 1441 N N . ILE A 1 186 ? 7.457 -0.334 9.328 1.00 97.75 186 ILE A N 1
ATOM 1442 C CA . ILE A 1 186 ? 7.638 -0.203 10.785 1.00 97.75 186 ILE A CA 1
ATOM 1443 C C . ILE A 1 186 ? 6.528 0.659 11.389 1.00 97.75 186 ILE A C 1
ATOM 1445 O O . ILE A 1 186 ? 5.967 0.308 12.422 1.00 97.75 186 ILE A O 1
ATOM 1449 N N . MET A 1 187 ? 6.165 1.757 10.728 1.00 96.50 187 MET A N 1
ATOM 1450 C CA . MET A 1 187 ? 5.099 2.641 11.187 1.00 96.50 187 MET A CA 1
ATOM 1451 C C . MET A 1 187 ? 3.728 1.975 11.165 1.00 96.50 187 MET A C 1
ATOM 1453 O O . MET A 1 187 ? 2.938 2.210 12.076 1.00 96.50 187 MET A O 1
ATOM 1457 N N . LEU A 1 188 ? 3.441 1.129 10.171 1.00 95.56 188 LEU A N 1
ATOM 1458 C CA . LEU A 1 188 ? 2.204 0.350 10.147 1.00 95.56 188 LEU A CA 1
ATOM 1459 C C . LEU A 1 188 ? 2.130 -0.623 11.337 1.00 95.56 188 LEU A C 1
ATOM 1461 O O . LEU A 1 188 ? 1.078 -0.731 11.963 1.00 95.56 188 LEU A O 1
ATOM 1465 N N . LEU A 1 189 ? 3.245 -1.276 11.686 1.00 96.00 189 LEU A N 1
ATOM 1466 C CA . LEU A 1 189 ? 3.333 -2.147 12.865 1.00 96.00 189 LEU A CA 1
ATOM 1467 C C . LEU A 1 189 ? 3.213 -1.356 14.177 1.00 96.00 189 LEU A C 1
ATOM 1469 O O . LEU A 1 189 ? 2.471 -1.751 15.068 1.00 96.00 189 LEU A O 1
ATOM 1473 N N . ALA A 1 190 ? 3.872 -0.202 14.287 1.00 96.62 190 ALA A N 1
ATOM 1474 C CA . ALA A 1 190 ? 3.750 0.664 15.459 1.00 96.62 190 ALA A CA 1
ATOM 1475 C C . ALA A 1 190 ? 2.307 1.156 15.659 1.00 96.62 190 ALA A C 1
ATOM 1477 O O . ALA A 1 190 ? 1.815 1.221 16.780 1.00 96.62 190 ALA A O 1
ATOM 1478 N N . ILE A 1 191 ? 1.603 1.471 14.570 1.00 95.44 191 ILE A N 1
ATOM 1479 C CA . ILE A 1 191 ? 0.212 1.929 14.618 1.00 95.44 191 ILE A CA 1
ATOM 1480 C C . ILE A 1 191 ? -0.753 0.800 14.978 1.00 95.44 191 ILE A C 1
ATOM 1482 O O . ILE A 1 191 ? -1.741 1.060 15.662 1.00 95.44 191 ILE A O 1
ATOM 1486 N N . PHE A 1 192 ? -0.444 -0.443 14.607 1.00 95.56 192 PHE A N 1
ATOM 1487 C CA . PHE A 1 192 ? -1.146 -1.610 15.137 1.00 95.56 192 PHE A CA 1
ATOM 1488 C C . PHE A 1 192 ? -1.037 -1.683 16.668 1.00 95.56 192 PHE A C 1
ATOM 1490 O O . PHE A 1 192 ? -2.062 -1.798 17.337 1.00 95.56 192 PHE A O 1
ATOM 1497 N N . GLU A 1 193 ? 0.164 -1.526 17.233 1.00 95.75 193 GLU A N 1
ATOM 1498 C CA . GLU A 1 193 ? 0.361 -1.529 18.692 1.00 95.75 193 GLU A CA 1
ATOM 1499 C C . GLU A 1 193 ? -0.342 -0.349 19.377 1.00 95.75 193 GLU A C 1
ATOM 1501 O O . GLU A 1 193 ? -1.008 -0.520 20.397 1.00 95.75 193 GLU A O 1
ATOM 1506 N N . VAL A 1 194 ? -0.272 0.849 18.786 1.00 94.88 194 VAL A N 1
ATOM 1507 C CA . VAL A 1 194 ? -1.013 2.023 19.276 1.00 94.88 194 VAL A CA 1
ATOM 1508 C C . VAL A 1 194 ? -2.514 1.748 19.268 1.00 94.88 194 VAL A C 1
ATOM 1510 O O . VAL A 1 194 ? -3.189 2.028 20.256 1.00 94.88 194 VAL A O 1
ATOM 1513 N N . MET A 1 195 ? -3.052 1.170 18.193 1.00 94.00 195 MET A N 1
ATOM 1514 C CA . MET A 1 195 ? -4.467 0.811 18.127 1.00 94.00 195 MET A CA 1
ATOM 1515 C C . MET A 1 195 ? -4.826 -0.225 19.192 1.00 94.00 195 MET A C 1
ATOM 1517 O O . MET A 1 195 ? -5.854 -0.102 19.854 1.00 94.00 195 MET A O 1
ATOM 1521 N N . PHE A 1 196 ? -3.965 -1.218 19.399 1.00 93.88 196 PHE A N 1
ATOM 1522 C CA . PHE A 1 196 ? -4.183 -2.265 20.385 1.00 93.88 196 PHE A CA 1
ATOM 1523 C C . PHE A 1 196 ? -4.207 -1.713 21.815 1.00 93.88 196 PHE A C 1
ATOM 1525 O O . PHE A 1 196 ? -5.110 -2.043 22.588 1.00 93.88 196 PHE A O 1
ATOM 1532 N N . PHE A 1 197 ? -3.287 -0.798 22.130 1.00 91.94 197 PHE A N 1
ATOM 1533 C CA . PHE A 1 197 ? -3.263 -0.058 23.388 1.00 91.94 197 PHE A CA 1
ATOM 1534 C C . PHE A 1 197 ? -4.518 0.807 23.569 1.00 91.94 197 PHE A C 1
ATOM 1536 O O . PHE A 1 197 ? -5.179 0.733 24.605 1.00 91.94 197 PHE A O 1
ATOM 1543 N N . LEU A 1 198 ? -4.897 1.586 22.548 1.00 89.38 198 LEU A N 1
ATOM 1544 C CA . LEU A 1 198 ? -6.085 2.446 22.592 1.00 89.38 198 LEU A CA 1
ATOM 1545 C C . LEU A 1 198 ? -7.386 1.638 22.748 1.00 89.38 198 LEU A C 1
ATOM 1547 O O . LEU A 1 198 ? -8.361 2.142 23.303 1.00 89.38 198 LEU A O 1
ATOM 1551 N N . GLU A 1 199 ? -7.395 0.378 22.312 1.00 89.69 199 GLU A N 1
ATOM 1552 C CA . GLU A 1 199 ? -8.496 -0.576 22.482 1.00 89.69 199 GLU A CA 1
ATOM 1553 C C . GLU A 1 199 ? -8.425 -1.397 23.783 1.00 89.69 199 GLU A C 1
ATOM 1555 O O . GLU A 1 199 ? -9.118 -2.411 23.917 1.00 89.69 199 GLU A O 1
ATOM 1560 N N . ASN A 1 200 ? -7.631 -0.958 24.768 1.00 88.12 200 ASN A N 1
ATOM 1561 C CA . ASN A 1 200 ? -7.425 -1.638 26.053 1.00 88.12 200 ASN A CA 1
ATOM 1562 C C . ASN A 1 200 ? -7.004 -3.107 25.888 1.00 88.12 200 ASN A C 1
ATOM 1564 O O . ASN A 1 200 ? -7.534 -3.987 26.567 1.00 88.12 200 ASN A O 1
ATOM 1568 N N . TRP A 1 201 ? -6.093 -3.386 24.953 1.00 89.81 201 TRP A N 1
ATOM 1569 C CA . TRP A 1 201 ? -5.579 -4.735 24.688 1.00 89.81 201 TRP A CA 1
ATOM 1570 C C . TRP A 1 201 ? -6.664 -5.741 24.256 1.00 89.81 201 TRP A C 1
ATOM 1572 O O . TRP A 1 201 ? -6.506 -6.957 24.375 1.00 89.81 201 TRP A O 1
ATOM 1582 N N . SER A 1 202 ? -7.778 -5.250 23.701 1.00 89.88 202 SER A N 1
ATOM 1583 C CA . SER A 1 202 ? -8.832 -6.084 23.123 1.00 89.88 202 SER A CA 1
ATOM 1584 C C . SER A 1 202 ? -8.525 -6.419 21.664 1.00 89.88 202 SER A C 1
ATOM 1586 O O . SER A 1 202 ? -8.685 -5.586 20.768 1.00 89.88 202 SER A O 1
ATOM 1588 N N . PHE A 1 203 ? -8.116 -7.665 21.403 1.00 88.69 203 PHE A N 1
ATOM 1589 C CA . PHE A 1 203 ? -7.733 -8.101 20.056 1.00 88.69 203 PHE A CA 1
ATOM 1590 C C . PHE A 1 203 ? -8.864 -7.953 19.017 1.00 88.69 203 PHE A C 1
ATOM 1592 O O . PHE A 1 203 ? -8.609 -7.382 17.956 1.00 88.69 203 PHE A O 1
ATOM 1599 N N . PRO A 1 204 ? -10.128 -8.350 19.288 1.00 90.06 204 PRO A N 1
ATOM 1600 C CA . PRO A 1 204 ? -11.208 -8.203 18.307 1.00 90.06 204 PRO A CA 1
ATOM 1601 C C . PRO A 1 204 ? -11.488 -6.745 17.925 1.00 90.06 204 PRO A C 1
ATOM 1603 O O . PRO A 1 204 ? -11.723 -6.444 16.754 1.00 90.06 204 PRO A O 1
ATOM 1606 N N . ARG A 1 205 ? -11.440 -5.827 18.902 1.00 90.00 205 ARG A N 1
ATOM 1607 C CA . ARG A 1 205 ? -11.649 -4.392 18.655 1.00 90.00 205 ARG A CA 1
ATOM 1608 C C . ARG A 1 205 ? -10.481 -3.782 17.894 1.00 90.00 205 ARG A C 1
ATOM 1610 O O . ARG A 1 205 ? -10.714 -3.004 16.974 1.00 90.00 205 ARG A O 1
ATOM 1617 N N . CYS A 1 206 ? -9.255 -4.191 18.220 1.00 93.19 206 CYS A N 1
ATOM 1618 C CA . CYS A 1 206 ? -8.063 -3.789 17.483 1.00 93.19 206 CYS A CA 1
ATOM 1619 C C . CYS A 1 206 ? -8.155 -4.208 16.010 1.00 93.19 206 CYS A C 1
ATOM 1621 O O . CYS A 1 206 ? -8.036 -3.358 15.133 1.00 93.19 206 CYS A O 1
ATOM 1623 N N . VAL A 1 207 ? -8.472 -5.476 15.719 1.00 92.25 207 VAL A N 1
ATOM 1624 C CA . VAL A 1 207 ? -8.615 -5.969 14.336 1.00 92.25 207 VAL A CA 1
ATOM 1625 C C . VAL A 1 207 ? -9.683 -5.187 13.568 1.00 92.25 207 VAL A C 1
ATOM 1627 O O . VAL A 1 207 ? -9.436 -4.746 12.446 1.00 92.25 207 VAL A O 1
ATOM 1630 N N . LEU A 1 208 ? -10.851 -4.952 14.174 1.00 93.00 208 LEU A N 1
ATOM 1631 C CA . LEU A 1 208 ? -11.915 -4.160 13.551 1.00 93.00 208 LEU A CA 1
ATOM 1632 C C . LEU A 1 208 ? -11.492 -2.697 13.317 1.00 93.00 208 LEU A C 1
ATOM 1634 O O . LEU A 1 208 ? -11.814 -2.102 12.283 1.00 93.00 208 LEU A O 1
ATOM 1638 N N . GLY A 1 209 ? -10.726 -2.141 14.254 1.00 94.81 209 GLY A N 1
ATOM 1639 C CA . GLY A 1 209 ? -10.069 -0.848 14.136 1.00 94.81 209 GLY A CA 1
ATOM 1640 C C . GLY A 1 209 ? -9.105 -0.785 12.957 1.00 94.81 209 GLY A C 1
ATOM 1641 O O . GLY A 1 209 ? -9.211 0.113 12.130 1.00 94.81 209 GLY A O 1
ATOM 1642 N N . MET A 1 210 ? -8.228 -1.776 12.807 1.00 95.56 210 MET A N 1
ATOM 1643 C CA . MET A 1 210 ? -7.271 -1.848 11.699 1.00 95.56 210 MET A CA 1
ATOM 1644 C C . MET A 1 210 ? -7.954 -1.999 10.337 1.00 95.56 210 MET A C 1
ATOM 1646 O O . MET A 1 210 ? -7.527 -1.374 9.367 1.00 95.56 210 MET A O 1
ATOM 1650 N N . ILE A 1 211 ? -9.046 -2.766 10.257 1.00 94.94 211 ILE A N 1
ATOM 1651 C CA . ILE A 1 211 ? -9.859 -2.879 9.035 1.00 94.94 211 ILE A CA 1
ATOM 1652 C C . ILE A 1 211 ? -10.473 -1.518 8.674 1.00 94.94 211 ILE A C 1
ATOM 1654 O O . ILE A 1 211 ? -10.387 -1.084 7.523 1.00 94.94 211 ILE A O 1
ATOM 1658 N N . SER A 1 212 ? -11.041 -0.818 9.659 1.00 96.12 212 SER A N 1
ATOM 1659 C CA . SER A 1 212 ? -11.623 0.518 9.467 1.00 96.12 212 SER A CA 1
ATOM 1660 C C . SER A 1 212 ? -10.566 1.545 9.058 1.00 96.12 212 SER A C 1
ATOM 1662 O O . SER A 1 212 ? -10.774 2.330 8.133 1.00 96.12 212 SER A O 1
ATOM 1664 N N . MET A 1 213 ? -9.397 1.500 9.698 1.00 96.44 213 MET A N 1
ATOM 1665 C CA . MET A 1 213 ? -8.240 2.334 9.385 1.00 96.44 213 MET A CA 1
ATOM 1666 C C . MET A 1 213 ? -7.791 2.125 7.935 1.00 96.44 213 MET A C 1
ATOM 1668 O O . MET A 1 213 ? -7.636 3.097 7.195 1.00 96.44 213 MET A O 1
ATOM 1672 N N . ALA A 1 214 ? -7.638 0.869 7.503 1.00 96.06 214 ALA A N 1
ATOM 1673 C CA . ALA A 1 214 ? -7.234 0.530 6.142 1.00 96.06 214 ALA A CA 1
ATOM 1674 C C . ALA A 1 214 ? -8.257 1.009 5.096 1.00 96.06 214 ALA A C 1
ATOM 1676 O O . ALA A 1 214 ? -7.868 1.506 4.036 1.00 96.06 214 ALA A O 1
ATOM 1677 N N . ALA A 1 215 ? -9.559 0.916 5.390 1.00 96.94 215 ALA A N 1
ATOM 1678 C CA . ALA A 1 215 ? -10.611 1.438 4.517 1.00 96.94 215 ALA A CA 1
ATOM 1679 C C . ALA A 1 215 ? -10.541 2.969 4.383 1.00 96.94 215 ALA A C 1
ATOM 1681 O O . ALA A 1 215 ? -10.587 3.486 3.264 1.00 96.94 215 ALA A O 1
ATOM 1682 N N . ILE A 1 216 ? -10.361 3.690 5.498 1.00 97.38 216 ILE A N 1
ATOM 1683 C CA . ILE A 1 216 ? -10.209 5.155 5.507 1.00 97.38 216 ILE A CA 1
ATOM 1684 C C . ILE A 1 216 ? -8.959 5.568 4.724 1.00 97.38 216 ILE A C 1
ATOM 1686 O O . ILE A 1 216 ? -9.043 6.420 3.842 1.00 97.38 216 ILE A O 1
ATOM 1690 N N . GLN A 1 217 ? -7.811 4.937 4.982 1.00 96.38 217 GLN A N 1
ATOM 1691 C CA . GLN A 1 217 ? -6.570 5.219 4.255 1.00 96.38 217 GLN A CA 1
ATOM 1692 C C . GLN A 1 217 ? -6.722 4.978 2.758 1.00 96.38 217 GLN A C 1
ATOM 1694 O O . GLN A 1 217 ? -6.350 5.833 1.954 1.00 96.38 217 GLN A O 1
ATOM 1699 N N . ARG A 1 218 ? -7.329 3.849 2.372 1.00 95.50 218 ARG A N 1
ATOM 1700 C CA . ARG A 1 218 ? -7.617 3.543 0.970 1.00 95.50 218 ARG A CA 1
ATOM 1701 C C . ARG A 1 218 ? -8.476 4.631 0.338 1.00 95.50 218 ARG A C 1
ATOM 1703 O O . ARG A 1 218 ? -8.154 5.062 -0.766 1.00 95.50 218 ARG A O 1
ATOM 1710 N N . PHE A 1 219 ? -9.519 5.100 1.020 1.00 97.19 219 PHE A N 1
ATOM 1711 C CA . PHE A 1 219 ? -10.346 6.201 0.531 1.00 97.19 219 PHE A CA 1
ATOM 1712 C C . PHE A 1 219 ? -9.532 7.486 0.336 1.00 97.19 219 PHE A C 1
ATOM 1714 O O . PHE A 1 219 ? -9.561 8.054 -0.754 1.00 97.19 219 PHE A O 1
ATOM 1721 N N . VAL A 1 220 ? -8.724 7.892 1.322 1.00 97.06 220 VAL A N 1
ATOM 1722 C CA . VAL A 1 220 ? -7.852 9.076 1.205 1.00 97.06 220 VAL A CA 1
ATOM 1723 C C . VAL A 1 220 ? -6.883 8.941 0.026 1.00 97.06 220 VAL A C 1
ATOM 1725 O O . VAL A 1 220 ? -6.748 9.865 -0.776 1.00 97.06 220 VAL A O 1
ATOM 1728 N N . TYR A 1 221 ? -6.244 7.783 -0.147 1.00 95.88 221 TYR A N 1
ATOM 1729 C CA . TYR A 1 221 ? -5.333 7.553 -1.269 1.00 95.88 221 TYR A CA 1
ATOM 1730 C C . TYR A 1 221 ? -6.047 7.587 -2.619 1.00 95.88 221 TYR A C 1
ATOM 1732 O O . TYR A 1 221 ? -5.513 8.158 -3.574 1.00 95.88 221 TYR A O 1
ATOM 1740 N N . LYS A 1 222 ? -7.258 7.024 -2.721 1.00 95.31 222 LYS A N 1
ATOM 1741 C CA . LYS A 1 222 ? -8.058 7.126 -3.946 1.00 95.31 222 LYS A CA 1
ATOM 1742 C C . LYS A 1 222 ? -8.464 8.570 -4.242 1.00 95.31 222 LYS A C 1
ATOM 1744 O O . LYS A 1 222 ? -8.356 8.976 -5.395 1.00 95.31 222 LYS A O 1
ATOM 1749 N N . LEU A 1 223 ? -8.817 9.370 -3.231 1.00 95.25 223 LEU A N 1
ATOM 1750 C CA . LEU A 1 223 ? -9.088 10.802 -3.405 1.00 95.25 223 LEU A CA 1
ATOM 1751 C C . LEU A 1 223 ? -7.864 11.558 -3.939 1.00 95.25 223 LEU A C 1
ATOM 1753 O O . LEU A 1 223 ? -7.992 12.307 -4.907 1.00 95.25 223 LEU A O 1
ATOM 1757 N N . ILE A 1 224 ? -6.672 11.317 -3.376 1.00 94.81 224 ILE A N 1
ATOM 1758 C CA . ILE A 1 224 ? -5.419 11.915 -3.870 1.00 94.81 224 ILE A CA 1
ATOM 1759 C C . ILE A 1 224 ? -5.201 11.545 -5.345 1.00 94.81 224 ILE A C 1
ATOM 1761 O O . ILE A 1 224 ? -4.944 12.417 -6.178 1.00 94.81 224 ILE A O 1
ATOM 1765 N N . ILE A 1 225 ? -5.342 10.263 -5.693 1.00 92.75 225 ILE A N 1
ATOM 1766 C CA . ILE A 1 225 ? -5.117 9.773 -7.060 1.00 92.75 225 ILE A CA 1
ATOM 1767 C C . ILE A 1 225 ? -6.150 10.332 -8.046 1.00 92.75 225 ILE A C 1
ATOM 1769 O O . ILE A 1 225 ? -5.791 10.709 -9.160 1.00 92.75 225 ILE A O 1
ATOM 1773 N N . ALA A 1 226 ? -7.422 10.387 -7.659 1.00 92.38 226 ALA A N 1
ATOM 1774 C CA . ALA A 1 226 ? -8.507 10.807 -8.537 1.00 92.38 226 ALA A CA 1
ATOM 1775 C C . ALA A 1 226 ? -8.516 12.323 -8.783 1.00 92.38 226 ALA A C 1
ATOM 1777 O O . ALA A 1 226 ? -8.717 12.757 -9.925 1.00 92.38 226 ALA A O 1
ATOM 1778 N N . LEU A 1 227 ? -8.300 13.114 -7.725 1.00 91.19 227 LEU A N 1
ATOM 1779 C CA . LEU A 1 227 ? -8.494 14.565 -7.738 1.00 91.19 227 LEU A CA 1
ATOM 1780 C C . LEU A 1 227 ? -7.196 15.336 -7.999 1.00 91.19 227 LEU A C 1
ATOM 1782 O O . LEU A 1 227 ? -7.208 16.288 -8.776 1.00 91.19 227 LEU A O 1
ATOM 1786 N N . ALA A 1 228 ? -6.080 14.927 -7.389 1.00 91.88 228 ALA A N 1
ATOM 1787 C CA . ALA A 1 228 ? -4.842 15.709 -7.408 1.00 91.88 228 ALA A CA 1
ATOM 1788 C C . ALA A 1 228 ? -3.834 15.245 -8.472 1.00 91.88 228 ALA A C 1
ATOM 1790 O O . ALA A 1 228 ? -3.050 16.052 -8.978 1.00 91.88 228 ALA A O 1
ATOM 1791 N N . LEU A 1 229 ? -3.831 13.958 -8.847 1.00 92.19 229 LEU A N 1
ATOM 1792 C CA . LEU A 1 229 ? -2.848 13.459 -9.808 1.00 92.19 229 LEU A CA 1
ATOM 1793 C C . LEU A 1 229 ? -3.198 13.809 -11.259 1.00 92.19 229 LEU A C 1
ATOM 1795 O O . LEU A 1 229 ? -4.292 13.572 -11.775 1.00 92.19 229 LEU A O 1
ATOM 1799 N N . THR A 1 230 ? -2.184 14.316 -11.957 1.00 90.88 230 THR A N 1
ATOM 1800 C CA . THR A 1 230 ? -2.197 14.518 -13.407 1.00 90.88 230 THR A CA 1
ATOM 1801 C C . THR A 1 230 ? -1.689 13.273 -14.144 1.00 90.88 230 THR A C 1
ATOM 1803 O O . THR A 1 230 ? -1.164 12.330 -13.537 1.00 90.88 230 THR A O 1
ATOM 1806 N N . ARG A 1 231 ? -1.841 13.271 -15.476 1.00 88.31 231 ARG A N 1
ATOM 1807 C CA . ARG A 1 231 ? -1.430 12.173 -16.370 1.00 88.31 231 ARG A CA 1
ATOM 1808 C C . ARG A 1 231 ? 0.012 11.715 -16.113 1.00 88.31 231 ARG A C 1
ATOM 1810 O O . ARG A 1 231 ? 0.893 12.538 -15.867 1.00 88.31 231 ARG A O 1
ATOM 1817 N N . GLU A 1 232 ? 0.249 10.412 -16.212 1.00 86.44 232 GLU A N 1
ATOM 1818 C CA . GLU A 1 232 ? 1.548 9.770 -15.975 1.00 86.44 232 GLU A CA 1
ATOM 1819 C C . GLU A 1 232 ? 2.457 9.882 -17.212 1.00 86.44 232 GLU A C 1
ATOM 1821 O O . GLU A 1 232 ? 1.981 9.875 -18.354 1.00 86.44 232 GLU A O 1
ATOM 1826 N N . PHE A 1 233 ? 3.777 9.951 -17.023 1.00 84.69 233 PHE A N 1
ATOM 1827 C CA . PHE A 1 233 ? 4.696 9.726 -18.141 1.00 84.69 233 PHE A CA 1
ATOM 1828 C C . PHE A 1 233 ? 4.707 8.255 -18.550 1.00 84.69 233 PHE A C 1
ATOM 1830 O O . PHE A 1 233 ? 4.455 7.357 -17.747 1.00 84.69 233 PHE A O 1
ATOM 1837 N N . LYS A 1 234 ? 5.029 7.996 -19.820 1.00 78.88 234 LYS A N 1
ATOM 1838 C CA . LYS A 1 234 ? 5.160 6.632 -20.349 1.00 78.88 234 LYS A CA 1
ATOM 1839 C C . LYS A 1 234 ? 6.499 5.973 -20.010 1.00 78.88 234 LYS A C 1
ATOM 1841 O O . LYS A 1 234 ? 6.585 4.753 -20.004 1.00 78.88 234 LYS A O 1
ATOM 1846 N N . HIS A 1 235 ? 7.504 6.758 -19.650 1.00 80.88 235 HIS A N 1
ATOM 1847 C CA . HIS A 1 235 ? 8.779 6.281 -19.118 1.00 80.88 235 HIS A CA 1
ATOM 1848 C C . HIS A 1 235 ? 8.848 6.507 -17.601 1.00 80.88 235 HIS A C 1
ATOM 1850 O O . HIS A 1 235 ? 8.272 7.464 -17.087 1.00 80.88 235 HIS A O 1
ATOM 1856 N N . ASP A 1 236 ? 9.597 5.665 -16.891 1.00 81.75 236 ASP A N 1
ATOM 1857 C CA . ASP A 1 236 ? 9.721 5.696 -15.422 1.00 81.75 236 ASP A CA 1
ATOM 1858 C C . ASP A 1 236 ? 10.690 6.766 -14.873 1.00 81.75 236 ASP A C 1
ATOM 1860 O O . ASP A 1 236 ? 11.224 6.650 -13.769 1.00 81.75 236 ASP A O 1
ATOM 1864 N N . GLN A 1 237 ? 10.985 7.810 -15.652 1.00 86.19 237 GLN A N 1
ATOM 1865 C CA . GLN A 1 237 ? 12.019 8.773 -15.269 1.00 86.19 237 GLN A CA 1
ATOM 1866 C C . GLN A 1 237 ? 11.651 9.552 -13.999 1.00 86.19 237 GLN A C 1
ATOM 1868 O O . GLN A 1 237 ? 12.554 9.874 -13.239 1.00 86.19 237 GLN A O 1
ATOM 1873 N N . SER A 1 238 ? 10.367 9.843 -13.740 1.00 89.44 238 SER A N 1
ATOM 1874 C CA . SER A 1 238 ? 9.958 10.634 -12.562 1.00 89.44 238 SER A CA 1
ATOM 1875 C C . SER A 1 238 ? 10.194 9.878 -11.261 1.00 89.44 238 SER A C 1
ATOM 1877 O O . SER A 1 238 ? 10.761 10.436 -10.326 1.00 89.44 238 SER A O 1
ATOM 1879 N N . ASN A 1 239 ? 9.864 8.587 -11.241 1.00 91.56 239 ASN A N 1
ATOM 1880 C CA . ASN A 1 239 ? 10.154 7.703 -10.119 1.00 91.56 239 ASN A CA 1
ATOM 1881 C C . ASN A 1 239 ? 11.668 7.594 -9.866 1.00 91.56 239 ASN A C 1
ATOM 1883 O O . ASN A 1 239 ? 12.128 7.745 -8.738 1.00 91.56 239 ASN A O 1
ATOM 1887 N N . ILE A 1 240 ? 12.470 7.406 -10.920 1.00 90.06 240 ILE A N 1
ATOM 1888 C CA . ILE A 1 240 ? 13.934 7.334 -10.784 1.00 90.06 240 ILE A CA 1
ATOM 1889 C C . ILE A 1 240 ? 14.513 8.677 -10.312 1.00 90.06 240 ILE A C 1
ATOM 1891 O O . ILE A 1 240 ? 15.405 8.702 -9.460 1.00 90.06 240 ILE A O 1
ATOM 1895 N N . ALA A 1 241 ? 14.020 9.795 -10.845 1.00 90.62 241 ALA A N 1
ATOM 1896 C CA . ALA A 1 241 ? 14.456 11.135 -10.466 1.00 90.62 241 ALA A CA 1
ATOM 1897 C C . ALA A 1 241 ? 14.138 11.440 -8.997 1.00 90.62 241 ALA A C 1
ATOM 1899 O O . ALA A 1 241 ? 14.976 12.033 -8.323 1.00 90.62 241 ALA A O 1
ATOM 1900 N N . TRP A 1 242 ? 13.005 10.957 -8.475 1.00 93.12 242 TRP A N 1
ATOM 1901 C CA . TRP A 1 242 ? 12.640 11.086 -7.062 1.00 93.12 242 TRP A CA 1
ATOM 1902 C C . TRP A 1 242 ? 13.709 10.536 -6.122 1.00 93.12 242 TRP A C 1
ATOM 1904 O O . TRP A 1 242 ? 14.149 11.224 -5.207 1.00 93.12 242 TRP A O 1
ATOM 1914 N N . TRP A 1 243 ? 14.172 9.314 -6.380 1.00 92.56 243 TRP A N 1
ATOM 1915 C CA . TRP A 1 243 ? 15.139 8.644 -5.510 1.00 92.56 243 TRP A CA 1
ATOM 1916 C C . TRP A 1 243 ? 16.592 9.055 -5.762 1.00 92.56 243 TRP A C 1
ATOM 1918 O O . TRP A 1 243 ? 17.454 8.825 -4.918 1.00 92.56 243 TRP A O 1
ATOM 1928 N N . THR A 1 244 ? 16.897 9.619 -6.933 1.00 89.06 244 THR A N 1
ATOM 1929 C CA . THR A 1 244 ? 18.274 9.980 -7.320 1.00 89.06 244 THR A CA 1
ATOM 1930 C C . THR A 1 244 ? 18.557 11.480 -7.303 1.00 89.06 244 THR A C 1
ATOM 1932 O O . THR A 1 244 ? 19.717 11.862 -7.430 1.00 89.06 244 THR A O 1
ATOM 1935 N N . GLY A 1 245 ? 17.526 12.322 -7.195 1.00 88.00 245 GLY A N 1
ATOM 1936 C CA . GLY A 1 245 ? 17.625 13.782 -7.285 1.00 88.00 245 GLY A CA 1
ATOM 1937 C C . GLY A 1 245 ? 17.842 14.321 -8.704 1.00 88.00 245 GLY A C 1
ATOM 1938 O O . GLY A 1 245 ? 18.005 15.524 -8.893 1.00 88.00 245 GLY A O 1
ATOM 1939 N N . LYS A 1 246 ? 17.861 13.461 -9.731 1.00 86.62 246 LYS A N 1
ATOM 1940 C CA . LYS A 1 246 ? 18.229 13.835 -11.110 1.00 86.62 246 LYS A CA 1
ATOM 1941 C C . LYS A 1 246 ? 17.040 14.349 -11.924 1.00 86.62 246 LYS A C 1
ATOM 1943 O O . LYS A 1 246 ? 16.605 13.703 -12.875 1.00 86.62 246 LYS A O 1
ATOM 1948 N N . TRP A 1 247 ? 16.529 15.524 -11.566 1.00 87.62 247 TRP A N 1
ATOM 1949 C CA . TRP A 1 247 ? 15.369 16.136 -12.235 1.00 87.62 247 TRP A CA 1
ATOM 1950 C C . TRP A 1 247 ? 15.696 16.882 -13.536 1.00 87.62 247 TRP A C 1
ATOM 1952 O O . TRP A 1 247 ? 14.820 17.045 -14.377 1.00 87.62 247 TRP A O 1
ATOM 1962 N N . TYR A 1 248 ? 16.956 17.269 -13.747 1.00 78.94 248 TYR A N 1
ATOM 1963 C CA . TYR A 1 248 ? 17.400 18.151 -14.840 1.00 78.94 248 TYR A CA 1
ATOM 1964 C C . TYR A 1 248 ? 17.111 17.642 -16.265 1.00 78.94 248 TYR A C 1
ATOM 1966 O O . TYR A 1 248 ? 16.979 18.442 -17.187 1.00 78.94 248 TYR A O 1
ATOM 1974 N N . ASN A 1 249 ? 16.943 16.332 -16.463 1.00 73.94 249 ASN A N 1
ATOM 1975 C CA . ASN A 1 249 ? 16.665 15.748 -17.781 1.00 73.94 249 ASN A CA 1
ATOM 1976 C C . ASN A 1 249 ? 15.191 15.866 -18.225 1.00 73.94 249 ASN A C 1
ATOM 1978 O O . ASN A 1 249 ? 14.820 15.303 -19.253 1.00 73.94 249 ASN A O 1
ATOM 1982 N N . MET A 1 250 ? 14.339 16.573 -17.469 1.00 77.00 250 MET A N 1
ATOM 1983 C CA . MET A 1 250 ? 12.893 16.674 -17.728 1.00 77.00 250 MET A CA 1
ATOM 1984 C C . MET A 1 250 ? 12.435 18.019 -18.319 1.00 77.00 250 MET A C 1
ATOM 1986 O O . MET A 1 250 ? 11.233 18.233 -18.498 1.00 77.00 250 MET A O 1
ATOM 1990 N N . GLY A 1 251 ? 13.352 18.944 -18.622 1.00 82.25 251 GLY A N 1
ATOM 1991 C CA . GLY A 1 251 ? 13.013 20.270 -19.156 1.00 82.25 251 GLY A CA 1
ATOM 1992 C C . GLY A 1 251 ? 12.077 21.051 -18.221 1.00 82.25 251 GLY A C 1
ATOM 1993 O O . GLY A 1 251 ? 12.242 21.012 -17.001 1.00 82.25 251 GLY A O 1
ATOM 1994 N N . TRP A 1 252 ? 11.041 21.700 -18.767 1.00 80.44 252 TRP A N 1
ATOM 1995 C CA . TRP A 1 252 ? 10.032 22.456 -17.997 1.00 80.44 252 TRP A CA 1
ATOM 1996 C C . TRP A 1 252 ? 9.235 21.609 -16.994 1.00 80.44 252 TRP A C 1
ATOM 1998 O O . TRP A 1 252 ? 8.654 22.128 -16.040 1.00 80.44 252 TRP A O 1
ATOM 2008 N N . HIS A 1 253 ? 9.211 20.287 -17.171 1.00 83.44 253 HIS A N 1
ATOM 2009 C CA . HIS A 1 253 ? 8.549 19.391 -16.231 1.00 83.44 253 HIS A CA 1
ATOM 2010 C C . HIS A 1 253 ? 9.322 19.229 -14.913 1.00 83.44 253 HIS A C 1
ATOM 2012 O O . HIS A 1 253 ? 8.719 18.833 -13.920 1.00 83.44 253 HIS A O 1
ATOM 2018 N N . SER A 1 254 ? 10.598 19.617 -14.856 1.00 82.56 254 SER A N 1
ATOM 2019 C CA . SER A 1 254 ? 11.415 19.567 -13.634 1.00 82.56 254 SER A CA 1
ATOM 2020 C C . SER A 1 254 ? 10.817 20.361 -12.464 1.00 82.56 254 SER A C 1
ATOM 2022 O O . SER A 1 254 ? 11.057 20.007 -11.318 1.00 82.56 254 SER A O 1
ATOM 2024 N N . LEU A 1 255 ? 10.008 21.396 -12.737 1.00 81.81 255 LEU A N 1
ATOM 2025 C CA . LEU A 1 255 ? 9.384 22.230 -11.702 1.00 81.81 255 LEU A CA 1
ATOM 2026 C C . LEU A 1 255 ? 8.068 21.643 -11.163 1.00 81.81 255 LEU A C 1
ATOM 2028 O O . LEU A 1 255 ? 7.814 21.664 -9.964 1.00 81.81 255 LEU A O 1
ATOM 2032 N N . SER A 1 256 ? 7.219 21.102 -12.041 1.00 84.94 256 SER A N 1
ATOM 2033 C CA . SER A 1 256 ? 5.866 20.640 -11.674 1.00 84.94 256 SER A CA 1
ATOM 2034 C C . SER A 1 256 ? 5.792 19.157 -11.306 1.00 84.94 256 SER A C 1
ATOM 2036 O O . SER A 1 256 ? 4.878 18.732 -10.600 1.00 84.94 256 SER A O 1
ATOM 2038 N N . GLN A 1 257 ? 6.721 18.337 -11.801 1.00 90.12 257 GLN A N 1
ATOM 2039 C CA . GLN A 1 257 ? 6.699 16.891 -11.570 1.00 90.12 257 GLN A CA 1
ATOM 2040 C C . GLN A 1 257 ? 7.083 16.456 -10.161 1.00 90.12 257 GLN A C 1
ATOM 2042 O O . GLN A 1 257 ? 6.453 15.506 -9.700 1.00 90.12 257 GLN A O 1
ATOM 2047 N N . PRO A 1 258 ? 8.012 17.120 -9.446 1.00 92.81 258 PRO A N 1
ATOM 2048 C CA . PRO A 1 258 ? 8.300 16.758 -8.065 1.00 92.81 258 PRO A CA 1
ATOM 2049 C C . PRO A 1 258 ? 7.054 16.777 -7.174 1.00 92.81 258 PRO A C 1
ATOM 2051 O O . PRO A 1 258 ? 6.803 15.809 -6.469 1.00 92.81 258 PRO A O 1
ATOM 2054 N N . GLY A 1 259 ? 6.205 17.807 -7.268 1.00 91.88 259 GLY A N 1
ATOM 2055 C CA . GLY A 1 259 ? 4.974 17.880 -6.468 1.00 91.88 259 GLY A CA 1
ATOM 2056 C C . GLY A 1 259 ? 3.983 16.750 -6.774 1.00 91.88 259 GLY A C 1
ATOM 2057 O O . GLY A 1 259 ? 3.400 16.159 -5.868 1.00 91.88 259 GLY A O 1
ATOM 2058 N N . ARG A 1 260 ? 3.833 16.384 -8.053 1.00 93.25 260 ARG A N 1
ATOM 2059 C CA . ARG A 1 260 ? 3.026 15.222 -8.457 1.00 93.25 260 ARG A CA 1
ATOM 2060 C C . ARG A 1 260 ? 3.604 13.921 -7.896 1.00 93.25 260 ARG A C 1
ATOM 2062 O O . ARG A 1 260 ? 2.864 13.095 -7.369 1.00 93.25 260 ARG A O 1
ATOM 2069 N N . GLU A 1 261 ? 4.910 13.731 -8.048 1.00 94.56 261 GLU A N 1
ATOM 2070 C CA . GLU A 1 261 ? 5.597 12.517 -7.621 1.00 94.56 261 GLU A CA 1
ATOM 2071 C C . G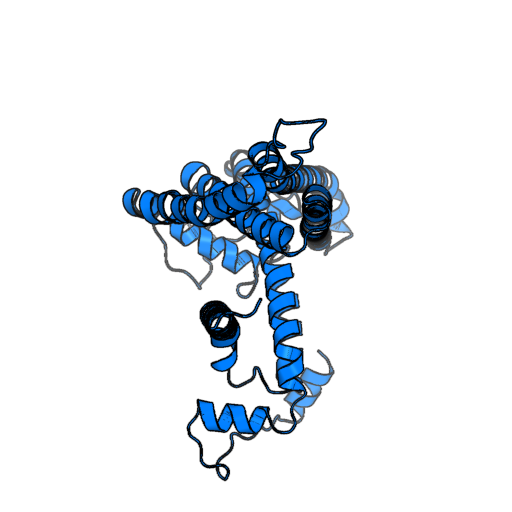LU A 1 261 ? 5.591 12.382 -6.094 1.00 94.56 261 GLU A C 1
ATOM 2073 O O . GLU A 1 261 ? 5.417 11.278 -5.594 1.00 94.56 261 GLU A O 1
ATOM 2078 N N . PHE A 1 262 ? 5.638 13.490 -5.351 1.00 96.25 262 PHE A N 1
ATOM 2079 C CA . PHE A 1 262 ? 5.454 13.505 -3.900 1.00 96.25 262 PHE A CA 1
ATOM 2080 C C . PHE A 1 262 ? 4.115 12.890 -3.486 1.00 96.25 262 PHE A C 1
ATOM 2082 O O . PHE A 1 262 ? 4.077 11.985 -2.652 1.00 96.25 262 PHE A O 1
ATOM 2089 N N . LEU A 1 263 ? 3.018 13.309 -4.126 1.00 95.94 263 LEU A N 1
ATOM 2090 C CA . LEU A 1 263 ? 1.693 12.735 -3.882 1.00 95.94 263 LEU A CA 1
ATOM 2091 C C . LEU A 1 263 ? 1.637 11.246 -4.255 1.00 95.94 263 LEU A C 1
ATOM 2093 O O . LEU A 1 263 ? 1.072 10.449 -3.504 1.00 95.94 263 LEU A O 1
ATOM 2097 N N . CYS A 1 264 ? 2.262 10.846 -5.370 1.00 95.69 264 CYS A N 1
ATOM 2098 C CA . CYS A 1 264 ? 2.403 9.430 -5.720 1.00 95.69 264 CYS A CA 1
ATOM 2099 C C . CYS A 1 264 ? 3.121 8.663 -4.603 1.00 95.69 264 CYS A C 1
ATOM 2101 O O . CYS A 1 264 ? 2.618 7.636 -4.155 1.00 95.69 264 CYS A O 1
ATOM 2103 N N . LYS A 1 265 ? 4.247 9.184 -4.112 1.00 96.44 265 LYS A N 1
ATOM 2104 C CA . LYS A 1 265 ? 5.115 8.528 -3.130 1.00 96.44 265 LYS A CA 1
ATOM 2105 C C . LYS A 1 265 ? 4.455 8.387 -1.762 1.00 96.44 265 LYS A C 1
ATOM 2107 O O . LYS A 1 265 ? 4.608 7.342 -1.141 1.00 96.44 265 LYS A O 1
ATOM 2112 N N . ILE A 1 266 ? 3.633 9.352 -1.342 1.00 97.12 266 ILE A N 1
ATOM 2113 C CA . ILE A 1 266 ? 2.788 9.216 -0.142 1.00 97.12 266 ILE A CA 1
ATOM 2114 C C . ILE A 1 266 ? 1.878 7.988 -0.257 1.00 97.12 266 ILE A C 1
ATOM 2116 O O . ILE A 1 266 ? 1.843 7.151 0.646 1.00 97.12 266 ILE A O 1
ATOM 2120 N N . THR A 1 267 ? 1.155 7.868 -1.377 1.00 96.56 267 THR A N 1
ATOM 2121 C CA . THR A 1 267 ? 0.235 6.739 -1.592 1.00 96.56 267 THR A CA 1
ATOM 2122 C C . THR A 1 267 ? 0.979 5.417 -1.781 1.00 96.56 267 THR A C 1
ATOM 2124 O O . THR A 1 267 ? 0.545 4.393 -1.266 1.00 96.56 267 THR A O 1
ATOM 2127 N N . GLU A 1 268 ? 2.123 5.428 -2.469 1.00 96.44 268 GLU A N 1
ATOM 2128 C CA . GLU A 1 268 ? 2.957 4.246 -2.681 1.00 96.44 268 GLU A CA 1
ATOM 2129 C C . GLU A 1 268 ? 3.532 3.717 -1.370 1.00 96.44 268 GLU A C 1
ATOM 2131 O O . GLU A 1 268 ? 3.450 2.522 -1.130 1.00 96.44 268 GLU A O 1
ATOM 2136 N N . LEU A 1 269 ? 4.059 4.565 -0.485 1.00 97.19 269 LEU A N 1
ATOM 2137 C CA . LEU A 1 269 ? 4.552 4.104 0.817 1.00 97.19 269 LEU A CA 1
ATOM 2138 C C . LEU A 1 269 ? 3.442 3.425 1.637 1.00 97.19 269 LEU A C 1
ATOM 2140 O O . LEU A 1 269 ? 3.679 2.378 2.236 1.00 97.19 269 LEU A O 1
ATOM 2144 N N . GLY A 1 270 ? 2.219 3.966 1.590 1.00 96.00 270 GLY A N 1
ATOM 2145 C CA . GLY A 1 270 ? 1.046 3.363 2.228 1.00 96.00 270 GLY A CA 1
ATOM 2146 C C . GLY A 1 270 ? 0.661 2.008 1.630 1.00 96.00 270 GLY A C 1
ATOM 2147 O O . GLY A 1 270 ? 0.530 1.026 2.361 1.00 96.00 270 GLY A O 1
ATOM 2148 N N . TYR A 1 271 ? 0.529 1.928 0.301 1.00 96.31 271 TYR A N 1
ATOM 2149 C CA . TYR A 1 271 ? 0.241 0.663 -0.384 1.00 96.31 271 TYR A CA 1
ATOM 2150 C C . TYR A 1 271 ? 1.349 -0.368 -0.176 1.00 96.31 271 TYR A C 1
ATOM 2152 O O . TYR A 1 271 ? 1.048 -1.535 0.033 1.00 96.31 271 TYR A O 1
ATOM 2160 N N . PHE A 1 272 ? 2.615 0.054 -0.180 1.00 97.31 272 PHE A N 1
ATOM 2161 C CA . PHE A 1 272 ? 3.750 -0.834 0.033 1.00 97.31 272 PHE A CA 1
ATOM 2162 C C . PHE A 1 272 ? 3.676 -1.483 1.410 1.00 97.31 272 PHE A C 1
ATOM 2164 O O . PHE A 1 272 ? 3.816 -2.696 1.512 1.00 97.31 272 PHE A O 1
ATOM 2171 N N . ALA A 1 273 ? 3.434 -0.694 2.462 1.00 96.75 273 ALA A N 1
ATOM 2172 C CA . ALA A 1 273 ? 3.331 -1.219 3.818 1.00 96.75 273 ALA A CA 1
ATOM 2173 C C . ALA A 1 273 ? 2.183 -2.235 3.943 1.00 96.75 273 ALA A C 1
ATOM 2175 O O . ALA A 1 273 ? 2.382 -3.325 4.481 1.00 96.75 273 ALA A O 1
ATOM 2176 N N . GLY A 1 274 ? 1.012 -1.907 3.386 1.00 94.94 274 GLY A N 1
ATOM 2177 C CA . GLY A 1 274 ? -0.146 -2.801 3.371 1.00 94.94 274 GLY A CA 1
ATOM 2178 C C . GLY A 1 274 ? 0.104 -4.092 2.589 1.00 94.94 274 GLY A C 1
ATOM 2179 O O . GLY A 1 274 ? -0.100 -5.179 3.126 1.00 94.94 274 GLY A O 1
ATOM 2180 N N . ASP A 1 275 ? 0.594 -3.988 1.353 1.00 95.44 275 ASP A N 1
ATOM 2181 C CA . ASP A 1 275 ? 0.872 -5.137 0.485 1.00 95.44 275 ASP A CA 1
ATOM 2182 C C . ASP A 1 275 ? 1.990 -6.016 1.052 1.00 95.44 275 ASP A C 1
ATOM 2184 O O . ASP A 1 275 ? 1.906 -7.240 0.950 1.00 95.44 275 ASP A O 1
ATOM 2188 N N . PHE A 1 276 ? 3.016 -5.412 1.665 1.00 96.62 276 PHE A N 1
ATOM 2189 C CA . PHE A 1 276 ? 4.100 -6.124 2.336 1.00 96.62 276 PHE A CA 1
ATOM 2190 C C . PHE A 1 276 ? 3.549 -6.970 3.483 1.00 96.62 276 PHE A C 1
ATOM 2192 O O . PHE A 1 276 ? 3.766 -8.180 3.500 1.00 96.62 276 PHE A O 1
ATOM 2199 N N . VAL A 1 277 ? 2.807 -6.364 4.417 1.00 95.19 277 VAL A N 1
ATOM 2200 C CA . VAL A 1 277 ? 2.244 -7.088 5.568 1.00 95.19 277 VAL A CA 1
ATOM 2201 C C . VAL A 1 277 ? 1.242 -8.147 5.105 1.00 95.19 277 VAL A C 1
ATOM 2203 O O . VAL A 1 277 ? 1.340 -9.297 5.525 1.00 95.19 277 VAL A O 1
ATOM 2206 N N . LEU A 1 278 ? 0.328 -7.805 4.193 1.00 92.69 278 LEU A N 1
ATOM 2207 C CA . LEU A 1 278 ? -0.680 -8.736 3.684 1.00 92.69 278 LEU A CA 1
ATOM 2208 C C . LEU A 1 278 ? -0.052 -9.934 2.964 1.00 92.69 278 LEU A C 1
ATOM 2210 O O . LEU A 1 278 ? -0.443 -11.071 3.218 1.00 92.69 278 LEU A O 1
ATOM 2214 N N . GLY A 1 279 ? 0.931 -9.703 2.092 1.00 93.06 279 GLY A N 1
ATOM 2215 C CA . GLY A 1 279 ? 1.609 -10.787 1.385 1.00 93.06 279 GLY A CA 1
ATOM 2216 C C . GLY A 1 279 ? 2.343 -11.729 2.337 1.00 93.06 279 GLY A C 1
ATOM 2217 O O . GLY A 1 279 ? 2.243 -12.943 2.179 1.00 93.06 279 GLY A O 1
ATOM 2218 N N . HIS A 1 280 ? 3.000 -11.194 3.373 1.00 94.56 280 HIS A N 1
ATOM 2219 C CA . HIS A 1 280 ? 3.623 -12.017 4.414 1.00 94.56 280 HIS A CA 1
ATOM 2220 C C . HIS A 1 280 ? 2.584 -12.826 5.192 1.00 94.56 280 HIS A C 1
ATOM 2222 O O . HIS A 1 280 ? 2.756 -14.031 5.351 1.00 94.56 280 HIS A O 1
ATOM 2228 N N . LEU A 1 281 ? 1.487 -12.201 5.630 1.00 91.88 281 LEU A N 1
ATOM 2229 C CA . LEU A 1 281 ? 0.416 -12.890 6.355 1.00 91.88 281 LEU A CA 1
ATOM 2230 C C . LEU A 1 281 ? -0.187 -14.037 5.534 1.00 91.88 281 LEU A C 1
ATOM 2232 O O . LEU A 1 281 ? -0.369 -15.129 6.066 1.00 91.88 281 LEU A O 1
ATOM 2236 N N . LEU A 1 282 ? -0.448 -13.821 4.241 1.00 90.69 282 LEU A N 1
ATOM 2237 C CA . LEU A 1 282 ? -0.980 -14.856 3.350 1.00 90.69 282 LEU A CA 1
ATOM 2238 C C . LEU A 1 282 ? 0.011 -16.012 3.161 1.00 90.69 282 LEU A C 1
ATOM 2240 O O . LEU A 1 282 ? -0.373 -17.173 3.289 1.00 90.69 282 LEU A O 1
ATOM 2244 N N . LEU A 1 283 ? 1.287 -15.711 2.896 1.00 90.50 283 LEU A N 1
ATOM 2245 C CA . LEU A 1 283 ? 2.336 -16.724 2.736 1.00 90.50 283 LEU A CA 1
ATOM 2246 C C . LEU A 1 283 ? 2.550 -17.533 4.022 1.00 90.50 283 LEU A C 1
ATOM 2248 O O . LEU A 1 283 ? 2.629 -18.759 3.960 1.00 90.50 283 LEU A O 1
ATOM 2252 N N . PHE A 1 284 ? 2.547 -16.889 5.191 1.00 91.38 284 PHE A N 1
ATOM 2253 C CA . PHE A 1 284 ? 2.616 -17.594 6.471 1.00 91.38 284 PHE A CA 1
ATOM 2254 C C . PHE A 1 284 ? 1.368 -18.434 6.753 1.00 91.38 284 PHE A C 1
ATOM 2256 O O . PHE A 1 284 ? 1.502 -19.553 7.240 1.00 91.38 284 PHE A O 1
ATOM 2263 N N . ALA A 1 285 ? 0.171 -17.952 6.408 1.00 89.19 285 ALA A N 1
ATOM 2264 C CA . ALA A 1 285 ? -1.066 -18.716 6.571 1.00 89.19 285 ALA A CA 1
ATOM 2265 C C . ALA A 1 285 ? -1.106 -19.985 5.697 1.00 89.19 285 ALA A C 1
ATOM 2267 O O . ALA A 1 285 ? -1.730 -20.973 6.080 1.00 89.19 285 ALA A O 1
ATOM 2268 N N . MET A 1 286 ? -0.421 -19.990 4.548 1.00 88.25 286 MET A N 1
ATOM 2269 C CA . MET A 1 286 ? -0.302 -21.170 3.681 1.00 88.25 286 MET A CA 1
ATOM 2270 C C . MET A 1 286 ? 0.744 -22.184 4.155 1.00 88.25 286 MET A C 1
ATOM 2272 O O . MET A 1 286 ? 0.628 -23.369 3.834 1.00 88.25 286 MET A O 1
ATOM 2276 N N . LEU A 1 287 ? 1.743 -21.753 4.931 1.00 90.31 287 LEU A N 1
ATOM 2277 C CA . LEU A 1 287 ? 2.865 -22.596 5.350 1.00 90.31 287 LEU A CA 1
ATOM 2278 C C . LEU A 1 287 ? 2.434 -23.900 6.059 1.00 90.31 287 LEU A C 1
ATOM 2280 O O . LEU A 1 287 ? 2.977 -24.945 5.705 1.00 90.31 287 LEU A O 1
ATOM 2284 N N . PRO A 1 288 ? 1.441 -23.920 6.977 1.00 90.56 288 PRO A N 1
ATOM 2285 C CA . PRO A 1 288 ? 0.984 -25.167 7.593 1.00 90.56 288 PRO A CA 1
ATOM 2286 C C . PRO A 1 288 ? 0.457 -26.193 6.585 1.00 90.56 288 PRO A C 1
ATOM 2288 O O . PRO A 1 288 ? 0.677 -27.389 6.757 1.00 90.56 288 PRO A O 1
ATOM 2291 N N . SER A 1 289 ? -0.198 -25.737 5.512 1.00 87.56 289 SER A N 1
ATOM 2292 C CA . SER A 1 289 ? -0.712 -26.632 4.466 1.00 87.56 289 SER A CA 1
ATOM 2293 C C . SER A 1 289 ? 0.428 -27.282 3.679 1.00 87.56 289 SER A C 1
ATOM 2295 O O . SER A 1 289 ? 0.314 -28.434 3.275 1.00 87.56 289 SER A O 1
ATOM 2297 N N . LEU A 1 290 ? 1.549 -26.573 3.513 1.00 89.44 290 LEU A N 1
ATOM 2298 C CA . LEU A 1 290 ? 2.752 -27.067 2.839 1.00 89.44 290 LEU A CA 1
ATOM 2299 C C . LEU A 1 290 ? 3.453 -28.195 3.618 1.00 89.44 290 LEU A C 1
ATOM 2301 O O . LEU A 1 290 ? 4.135 -29.025 3.023 1.00 89.44 290 LEU A O 1
ATOM 2305 N N . CYS A 1 291 ? 3.283 -28.235 4.942 1.00 89.62 291 CYS A N 1
ATOM 2306 C CA . CYS A 1 291 ? 3.865 -29.263 5.808 1.00 89.62 291 CYS A CA 1
ATOM 2307 C C . CYS A 1 291 ? 3.132 -30.614 5.731 1.00 89.62 291 CYS A C 1
ATOM 2309 O O . CYS A 1 291 ? 3.632 -31.607 6.260 1.00 89.62 291 CYS A O 1
ATOM 2311 N N . VAL A 1 292 ? 1.955 -30.673 5.098 1.00 90.94 292 VAL A N 1
ATOM 2312 C CA . VAL A 1 292 ? 1.208 -31.923 4.923 1.00 90.94 292 VAL A CA 1
ATOM 2313 C C . VAL A 1 292 ? 1.921 -32.794 3.879 1.00 90.94 292 VAL A C 1
ATOM 2315 O O . VAL A 1 292 ? 2.165 -32.340 2.757 1.00 90.94 292 VAL A O 1
ATOM 2318 N N . PRO A 1 293 ? 2.262 -34.056 4.198 1.00 88.44 293 PRO A N 1
ATOM 2319 C CA . PRO A 1 293 ? 2.962 -34.918 3.256 1.00 88.44 293 PRO A CA 1
ATOM 2320 C C . PRO A 1 293 ? 2.110 -35.167 2.005 1.00 88.44 293 PRO A C 1
ATOM 2322 O O . PRO A 1 293 ? 0.911 -35.421 2.096 1.00 88.44 293 PRO A O 1
ATOM 2325 N N . TYR A 1 294 ? 2.750 -35.126 0.832 1.00 85.25 294 TYR A N 1
ATOM 2326 C CA . TYR A 1 294 ? 2.123 -35.328 -0.485 1.00 85.25 294 TYR A CA 1
ATOM 2327 C C . TYR A 1 294 ? 1.044 -34.299 -0.875 1.00 85.25 294 TYR A C 1
ATOM 2329 O O . TYR A 1 294 ? 0.245 -34.561 -1.783 1.00 85.25 294 TYR A O 1
ATOM 2337 N N . ILE A 1 295 ? 1.013 -33.128 -0.226 1.00 88.12 295 ILE A N 1
ATOM 2338 C CA . ILE A 1 295 ? 0.052 -32.063 -0.547 1.00 88.12 295 ILE A CA 1
ATOM 2339 C C . ILE A 1 295 ? 0.191 -31.557 -1.987 1.00 88.12 295 ILE A C 1
ATOM 2341 O O . ILE A 1 295 ? -0.811 -31.285 -2.641 1.00 88.12 295 ILE A O 1
ATOM 2345 N N . ASP A 1 296 ? 1.412 -31.517 -2.515 1.00 85.56 296 ASP A N 1
ATOM 2346 C CA . ASP A 1 296 ? 1.740 -31.166 -3.898 1.00 85.56 296 ASP A CA 1
ATOM 2347 C C . ASP A 1 296 ? 1.032 -32.082 -4.913 1.00 85.56 296 ASP A C 1
ATOM 2349 O O . ASP A 1 296 ? 0.445 -31.625 -5.901 1.00 85.56 296 ASP A O 1
ATOM 2353 N N . ARG A 1 297 ? 1.032 -33.393 -4.637 1.00 81.88 297 ARG A N 1
ATOM 2354 C CA . ARG A 1 297 ? 0.356 -34.406 -5.456 1.00 81.88 297 ARG A CA 1
ATOM 2355 C C . ARG A 1 297 ? -1.154 -34.283 -5.341 1.00 81.88 297 ARG A C 1
ATOM 2357 O O . ARG A 1 297 ? -1.835 -34.325 -6.363 1.00 81.88 297 ARG A O 1
ATOM 2364 N N . PHE A 1 298 ? -1.668 -34.132 -4.121 1.00 85.44 298 PHE A N 1
ATOM 2365 C CA . PHE A 1 298 ? -3.099 -33.965 -3.867 1.00 85.44 298 PHE A CA 1
ATOM 2366 C C . PHE A 1 298 ? -3.649 -32.733 -4.591 1.00 85.44 298 PHE A C 1
ATOM 2368 O O . PHE A 1 298 ? -4.631 -32.818 -5.329 1.00 85.44 298 PHE A O 1
ATOM 2375 N N . HIS A 1 299 ? -2.951 -31.608 -4.453 1.00 87.38 299 HIS A N 1
ATOM 2376 C CA . HIS A 1 299 ? -3.296 -30.349 -5.091 1.00 87.38 299 HIS A CA 1
ATOM 2377 C C . HIS A 1 299 ? -3.285 -30.451 -6.621 1.00 87.38 299 HIS A C 1
ATOM 2379 O O . HIS A 1 299 ? -4.265 -30.080 -7.264 1.00 87.38 299 HIS A O 1
ATOM 2385 N N . SER A 1 300 ? -2.239 -31.041 -7.206 1.00 82.94 300 SER A N 1
ATOM 2386 C CA . SER A 1 300 ? -2.137 -31.232 -8.661 1.00 82.94 300 SER A CA 1
ATOM 2387 C C . SER A 1 300 ? -3.230 -32.150 -9.225 1.00 82.94 300 SER A C 1
ATOM 2389 O O . SER A 1 300 ? -3.743 -31.903 -10.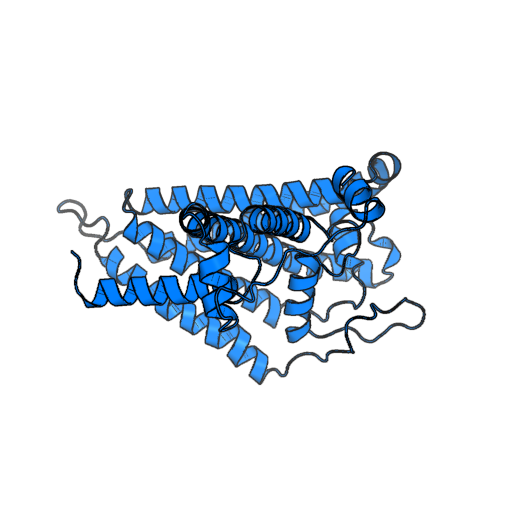318 1.00 82.94 300 SER A O 1
ATOM 2391 N N . VAL A 1 301 ? -3.598 -33.210 -8.494 1.00 84.19 301 VAL A N 1
ATOM 2392 C CA . VAL A 1 301 ? -4.679 -34.131 -8.886 1.00 84.19 301 VAL A CA 1
ATOM 2393 C C . VAL A 1 301 ? -6.026 -33.411 -8.906 1.00 84.19 301 VAL A C 1
ATOM 2395 O O . VAL A 1 301 ? -6.768 -33.570 -9.873 1.00 84.19 301 VAL A O 1
ATOM 2398 N N . ILE A 1 302 ? -6.318 -32.587 -7.894 1.00 85.19 302 ILE A N 1
ATOM 2399 C CA . ILE A 1 302 ? -7.552 -31.789 -7.841 1.00 85.19 302 ILE A CA 1
ATOM 2400 C C . ILE A 1 302 ? -7.576 -30.734 -8.946 1.00 85.19 302 ILE A C 1
ATOM 2402 O O . ILE A 1 302 ? -8.586 -30.584 -9.629 1.00 85.19 302 ILE A O 1
ATOM 2406 N N . LEU A 1 303 ? -6.474 -30.006 -9.134 1.00 84.25 303 LEU A N 1
ATOM 2407 C CA . LEU A 1 303 ? -6.430 -28.874 -10.056 1.00 84.25 303 LEU A CA 1
ATOM 2408 C C . LEU A 1 303 ? -6.577 -29.313 -11.518 1.00 84.25 303 LEU A C 1
ATOM 2410 O O . LEU A 1 303 ? -7.298 -28.683 -12.287 1.00 84.25 303 LEU A O 1
ATOM 2414 N N . PHE A 1 304 ? -5.898 -30.395 -11.904 1.00 82.25 304 PHE A N 1
ATOM 2415 C CA . PHE A 1 304 ? -5.849 -30.848 -13.295 1.00 82.25 304 PHE A CA 1
ATOM 2416 C C . PHE A 1 304 ? -6.732 -32.062 -13.588 1.00 82.25 304 PHE A C 1
ATOM 2418 O O . PHE A 1 304 ? -6.706 -32.562 -14.713 1.00 82.25 304 PHE A O 1
ATOM 2425 N N . TRP A 1 305 ? -7.481 -32.563 -12.599 1.00 78.56 305 TRP A N 1
ATOM 2426 C CA . TRP A 1 305 ? -8.279 -33.791 -12.722 1.00 78.56 305 TRP A CA 1
ATOM 2427 C C . TRP A 1 305 ? -7.469 -34.975 -13.284 1.00 78.56 305 TRP A C 1
ATOM 2429 O O . TRP A 1 305 ? -7.972 -35.830 -14.018 1.00 78.56 305 TRP A O 1
ATOM 2439 N N . LEU A 1 306 ? -6.170 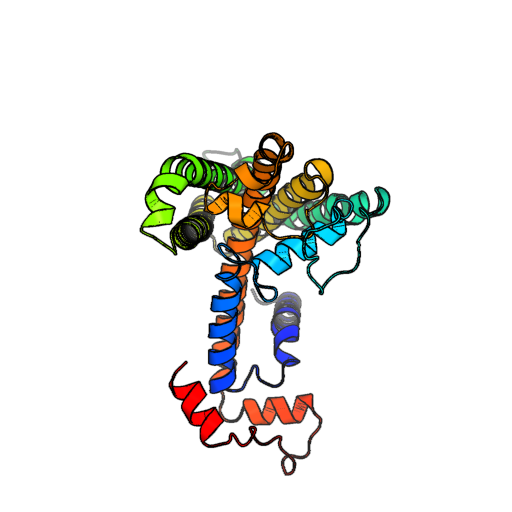-35.019 -12.969 1.00 74.31 306 LEU A N 1
ATOM 2440 C CA . LEU A 1 306 ? -5.259 -36.038 -13.479 1.00 74.31 306 LEU A CA 1
ATOM 2441 C C . LEU A 1 306 ? -5.418 -37.324 -12.677 1.00 74.31 306 LEU A C 1
ATOM 2443 O O . LEU A 1 306 ? -5.455 -37.316 -11.447 1.00 74.31 306 LEU A O 1
ATOM 2447 N N . ARG A 1 307 ? -5.423 -38.466 -13.372 1.00 68.56 307 ARG A N 1
ATOM 2448 C CA . ARG A 1 307 ? -5.272 -39.760 -12.696 1.00 68.56 307 ARG A CA 1
ATOM 2449 C C . ARG A 1 307 ? -3.939 -39.767 -11.932 1.00 68.56 307 ARG A C 1
ATOM 2451 O O . ARG A 1 307 ? -2.943 -39.305 -12.496 1.00 68.56 307 ARG A O 1
ATOM 2458 N N . PRO A 1 308 ? -3.863 -40.362 -10.726 1.00 65.94 308 PRO A N 1
ATOM 2459 C CA . PRO A 1 308 ? -2.625 -40.429 -9.941 1.00 65.94 308 PRO A CA 1
ATOM 2460 C C . PRO A 1 308 ? -1.409 -40.995 -10.700 1.00 65.94 308 PRO A C 1
ATOM 2462 O O . PRO A 1 308 ? -0.273 -40.678 -10.368 1.00 65.94 308 PRO A O 1
ATOM 2465 N N . SER A 1 309 ? -1.632 -41.791 -11.752 1.00 69.56 309 SER A N 1
ATOM 2466 C CA . SER A 1 309 ? -0.595 -42.356 -12.625 1.00 69.56 309 SER A CA 1
ATOM 2467 C C . SER A 1 309 ? -0.041 -41.403 -13.699 1.00 69.56 309 SER A C 1
ATOM 2469 O O . SER A 1 309 ? 0.995 -41.700 -14.292 1.00 69.56 309 SER A O 1
ATOM 2471 N N . ARG A 1 310 ? -0.692 -40.263 -13.968 1.00 65.00 310 ARG A N 1
ATOM 2472 C CA . ARG A 1 310 ? -0.285 -39.250 -14.964 1.00 65.00 310 ARG A CA 1
ATOM 2473 C C . ARG A 1 310 ? 0.009 -37.902 -14.299 1.00 65.00 310 ARG A C 1
ATOM 2475 O O . ARG A 1 310 ? -0.506 -36.872 -14.717 1.00 65.00 310 ARG A O 1
ATOM 2482 N N . GLN A 1 311 ? 0.821 -37.915 -13.244 1.00 64.94 311 GLN A N 1
ATOM 2483 C CA . GLN A 1 311 ? 1.246 -36.693 -12.556 1.00 64.94 311 GLN A CA 1
ATOM 2484 C C . GLN A 1 311 ? 2.209 -35.863 -13.411 1.00 64.94 311 GLN A C 1
ATOM 2486 O O . GLN A 1 311 ? 3.037 -36.401 -14.152 1.00 64.94 311 GLN A O 1
ATOM 2491 N N . ILE A 1 312 ? 2.115 -34.540 -13.270 1.00 65.12 312 ILE A N 1
ATOM 2492 C CA . ILE A 1 312 ? 3.046 -33.595 -13.886 1.00 65.12 312 ILE A CA 1
ATOM 2493 C C . ILE A 1 312 ? 4.405 -33.800 -13.221 1.00 65.12 312 ILE A C 1
ATOM 2495 O O . ILE A 1 312 ? 4.578 -33.553 -12.029 1.00 65.12 312 ILE A O 1
ATOM 2499 N N . ARG A 1 313 ? 5.373 -34.299 -13.990 1.00 63.66 313 ARG A N 1
ATOM 2500 C CA . ARG A 1 313 ? 6.751 -34.418 -13.514 1.00 63.66 313 ARG A CA 1
ATOM 2501 C C . ARG A 1 313 ? 7.385 -33.026 -13.501 1.00 63.66 313 ARG A C 1
ATOM 2503 O O . ARG A 1 313 ? 7.161 -32.270 -14.451 1.00 63.66 313 ARG A O 1
ATOM 2510 N N . PRO A 1 314 ? 8.195 -32.687 -12.484 1.00 65.94 314 PRO A N 1
ATOM 2511 C CA . PRO A 1 314 ? 8.968 -31.455 -12.515 1.00 65.94 314 PRO A CA 1
ATOM 2512 C C . PRO A 1 314 ? 9.818 -31.408 -13.796 1.00 65.94 314 PRO A C 1
ATOM 2514 O O . PRO A 1 314 ? 10.300 -32.452 -14.256 1.00 65.94 314 PRO A O 1
ATOM 2517 N N . PRO A 1 315 ? 9.989 -30.224 -14.405 1.00 66.75 315 PRO A N 1
ATOM 2518 C CA . PRO A 1 315 ? 10.708 -30.093 -15.664 1.00 66.75 315 PRO A CA 1
ATOM 2519 C C . PRO A 1 315 ? 12.145 -30.607 -15.521 1.00 66.75 315 PRO A C 1
ATOM 2521 O O . PRO A 1 315 ? 12.868 -30.241 -14.593 1.00 66.75 315 PRO A O 1
ATOM 2524 N N . ILE A 1 316 ? 12.566 -31.459 -16.458 1.00 69.69 316 ILE A N 1
ATOM 2525 C CA . ILE A 1 316 ? 13.934 -31.980 -16.502 1.00 69.69 316 ILE A CA 1
ATOM 2526 C C . ILE A 1 316 ? 14.841 -30.847 -16.980 1.00 69.69 316 ILE A C 1
ATOM 2528 O O . ILE A 1 316 ? 14.797 -30.432 -18.138 1.00 69.69 316 ILE A O 1
ATOM 2532 N N . TYR A 1 317 ? 15.656 -30.321 -16.072 1.00 73.69 317 TYR A N 1
ATOM 2533 C CA . TYR A 1 317 ? 16.611 -29.271 -16.401 1.00 73.69 317 TYR A CA 1
ATOM 2534 C C . TYR A 1 317 ? 17.867 -29.858 -17.043 1.00 73.69 317 TYR A C 1
ATOM 2536 O O . TYR A 1 317 ? 18.427 -30.848 -16.573 1.00 73.69 317 TYR A O 1
ATOM 2544 N N . SER A 1 318 ? 18.371 -29.188 -18.077 1.00 79.38 318 SER A N 1
ATOM 2545 C CA . SER A 1 318 ? 19.707 -29.477 -18.606 1.00 79.38 318 SER A CA 1
ATOM 2546 C C . SER A 1 318 ? 20.793 -29.157 -17.570 1.00 79.38 318 SER A C 1
ATOM 2548 O O . SER A 1 318 ? 20.643 -28.250 -16.744 1.00 79.38 318 SER A O 1
ATOM 2550 N N . LEU A 1 319 ? 21.952 -29.818 -17.670 1.00 78.06 319 LEU A N 1
ATOM 2551 C CA . LEU A 1 319 ? 23.125 -29.539 -16.824 1.00 78.06 319 LEU A CA 1
ATOM 2552 C C . LEU A 1 319 ? 23.508 -28.047 -16.820 1.00 78.06 319 LEU A C 1
ATOM 2554 O O . LEU A 1 319 ? 23.887 -27.493 -15.785 1.00 78.06 319 LEU A O 1
ATOM 2558 N N . LYS A 1 320 ? 23.348 -27.368 -17.964 1.00 80.94 320 LYS A N 1
ATOM 2559 C CA . LYS A 1 320 ? 23.599 -25.928 -18.113 1.00 80.94 320 LYS A CA 1
ATOM 2560 C C . LYS A 1 320 ? 22.615 -25.084 -17.295 1.00 80.94 320 LYS A C 1
ATOM 2562 O O . LYS A 1 320 ? 23.042 -24.152 -16.614 1.00 80.94 320 LYS A O 1
ATOM 2567 N N . GLN A 1 321 ? 21.323 -25.418 -17.322 1.00 80.12 321 GLN A N 1
ATOM 2568 C CA . GLN A 1 321 ? 20.293 -24.733 -16.529 1.00 80.12 321 GLN A CA 1
ATOM 2569 C C . GLN A 1 321 ? 20.487 -24.972 -15.028 1.00 80.12 321 GLN A C 1
ATOM 2571 O O . GLN A 1 321 ? 20.435 -24.015 -14.254 1.00 80.12 321 GLN A O 1
ATOM 2576 N N . SER A 1 322 ? 20.801 -26.204 -14.619 1.00 74.88 322 SER A N 1
ATOM 2577 C CA . SER A 1 322 ? 21.101 -26.532 -13.219 1.00 74.88 322 SER A CA 1
ATOM 2578 C C . SER A 1 322 ? 22.324 -25.767 -12.701 1.00 74.88 322 SER A C 1
ATOM 2580 O O . SER A 1 322 ? 22.273 -25.175 -11.622 1.00 74.88 322 SER A O 1
ATOM 2582 N N . LYS A 1 323 ? 23.401 -25.674 -13.498 1.00 76.88 323 LYS A N 1
ATOM 2583 C CA . LYS A 1 323 ? 24.609 -24.901 -13.148 1.00 76.88 323 LYS A CA 1
ATOM 2584 C C . LYS A 1 323 ? 24.335 -23.396 -13.045 1.00 76.88 323 LYS A C 1
ATOM 2586 O O . LYS A 1 323 ? 24.914 -22.733 -12.189 1.00 76.88 323 LYS A O 1
ATOM 2591 N N . LEU A 1 324 ? 23.448 -22.854 -13.885 1.00 76.62 324 LEU A N 1
ATOM 2592 C CA . LEU A 1 324 ? 23.055 -21.443 -13.842 1.00 76.62 324 LEU A CA 1
ATOM 2593 C C . LEU A 1 324 ? 22.184 -21.121 -12.619 1.00 76.62 324 LEU A C 1
ATOM 2595 O O . LEU A 1 324 ? 22.402 -20.090 -11.988 1.00 76.62 324 LEU A O 1
ATOM 2599 N N . ARG A 1 325 ? 21.231 -21.995 -12.264 1.00 69.31 325 ARG A N 1
ATOM 2600 C CA . ARG A 1 325 ? 20.400 -21.826 -11.058 1.00 69.31 325 ARG A CA 1
ATOM 2601 C C . ARG A 1 325 ? 21.232 -21.906 -9.784 1.00 69.31 325 ARG A C 1
ATOM 2603 O O . ARG A 1 325 ? 21.004 -21.110 -8.893 1.00 69.31 325 ARG A O 1
ATOM 2610 N N . ARG A 1 326 ? 22.241 -22.782 -9.724 1.00 68.88 326 ARG A N 1
ATOM 2611 C CA . ARG A 1 326 ? 23.137 -22.898 -8.557 1.00 68.88 326 ARG A CA 1
ATOM 2612 C C . ARG A 1 326 ? 24.037 -21.669 -8.344 1.00 68.88 326 ARG A C 1
ATOM 2614 O O . ARG A 1 326 ? 24.584 -21.502 -7.264 1.00 68.88 326 ARG A O 1
ATOM 2621 N N . ARG A 1 327 ? 24.209 -20.827 -9.372 1.00 65.81 327 ARG A N 1
ATOM 2622 C CA . ARG A 1 327 ? 24.977 -19.568 -9.318 1.00 65.81 327 ARG A CA 1
ATOM 2623 C C . ARG A 1 327 ? 24.112 -18.326 -9.022 1.00 65.81 327 ARG A C 1
ATOM 2625 O O . ARG A 1 327 ? 24.683 -17.247 -8.898 1.00 65.81 327 ARG A O 1
ATOM 2632 N N . ARG A 1 328 ? 22.778 -18.442 -8.982 1.00 51.75 328 ARG A N 1
ATOM 2633 C CA . ARG A 1 328 ? 21.809 -17.337 -8.805 1.00 51.75 328 ARG A CA 1
ATOM 2634 C C . ARG A 1 328 ? 21.020 -17.464 -7.508 1.00 51.75 328 ARG A C 1
ATOM 2636 O O . ARG A 1 328 ? 20.570 -16.403 -7.018 1.00 51.75 328 ARG A O 1
#

Radius of gyration: 23.47 Å; chains: 1; bounding box: 54×65×68 Å

pLDDT: mean 86.02, std 10.71, range [49.84, 97.88]

Secondary structure (DSSP, 8-state):
---HHHHHHHHHHHHHHHHHHHT-TTTTSHHHHHHHHHHHHHHHHSSSSS--SSSHHHHHHHHHHHHH-BPPPPTTS---TT----PPPPHHHHIIIIIIHHHHHHHHHHHHHHHHHTTTT-BTTB-SPP-HHHHHHHHHHHHHHHHHHHHHHHHHHHHHHHHHHTTT-TTHHHHHHHHHHHHHHHHHHHHHHHHHHHTTT-HHHHHHHHHHHHHHHHHHHHHIIIIIPPPBPSSTHHHHHHHH---GGGTTHHHHHHHHHHHHHHHHHHHHHHHHHHHHHHHHHHHHHHTSTTHHHHHHHHHHT--TTS--PPP---HHHHHHHTT-

Foldseek 3Di:
DDDVVVVVVVVVVVCVLCVVQLLPLQCLPPVSVVVVVVVVVVQALPCQQDHDCSHPVVVLVVVLCLAFWADDDDPPDDFDPPDDGHHHDDPVCLCVPLAVVLVVQLVVLVVVLCVVQVCPPDDPVRNDGDDSVVLLVCLLCVLLVVLLVLLVVLQVCLQVCLVPCVVPPVCQLSVSVVVSLVVSLVSNVVSLVVLCVVRVNDPVSSVSSNSSSLSSNSSVLSCLSNPPAHHDYSDSVLSNCSSRVPLVVPPPVSVVSVVNVSSVSSSVSNVSSVCVVSVVVSSVVCVVCSPDPCSSLVSQCVNVVDDSVDGDDDDDDDPVRVVVVVVD